Protein AF-A0A518BQN1-F1 (afdb_monomer_lite)

Sequence (202 aa):
MEPSPDSTPGNHVARAAVEAAGAARRMAGPALADGPRAADGALEGGTATYAQGRARELGSLAGILEEVAEEARTLDDRLAIAPDEDRARLLQRVFDLAFEVLEGAAAVVRLGGVAASAAGQATSEVTGGLPSGLVPASLEAQAALELTLSTLRSLAGRMEASDELRLRLRVGESILAEIQQRLSRMRSLDPHRTAANGGSDD

Foldseek 3Di:
DPPDPCDFLLNLLLVLLQLLLVLLQLLLVVLVVCPCVVCPDFDDNPLSVVSNVLSVVSNVLSVVSNVLSVVSVVLRVCCVPDDPVCNLVSLVVSLVSLLSSLVSLLVSLVSLVVSQVSVQVRCVVPPQATPDRSLVSNVSSLVSLVSSLVSLVVSCVVNVHDPVSVVSSVVSVVSSVVSVVVSVVNVVSGPPPPPPPPDDDD

Structure (mmCIF, N/CA/C/O backbone):
data_AF-A0A518BQN1-F1
#
_entry.id   AF-A0A518BQN1-F1
#
loop_
_atom_site.group_PDB
_atom_site.id
_atom_site.type_symbol
_atom_site.label_atom_id
_atom_site.label_alt_id
_atom_site.label_comp_id
_atom_site.label_asym_id
_atom_site.label_entity_id
_atom_site.label_seq_id
_atom_site.pdbx_PDB_ins_code
_atom_site.Cartn_x
_atom_site.Cartn_y
_atom_site.Cartn_z
_atom_site.occupancy
_atom_site.B_iso_or_equiv
_atom_site.auth_seq_id
_atom_site.auth_comp_id
_atom_site.auth_asym_id
_atom_site.auth_atom_id
_atom_site.pdbx_PDB_model_num
ATOM 1 N N . MET A 1 1 ? -14.930 22.170 16.777 1.00 34.94 1 MET A N 1
ATOM 2 C CA . MET A 1 1 ? -14.262 21.823 15.508 1.00 34.94 1 MET A CA 1
ATOM 3 C C . MET A 1 1 ? -14.517 20.350 15.283 1.00 34.94 1 MET A C 1
ATOM 5 O O . MET A 1 1 ? -13.925 19.538 15.981 1.00 34.94 1 MET A O 1
ATOM 9 N N . GLU A 1 2 ? -15.481 20.022 14.426 1.00 29.11 2 GLU A N 1
ATOM 10 C CA . GLU A 1 2 ? -15.688 18.642 13.980 1.00 29.11 2 GLU A CA 1
ATOM 11 C C . GLU A 1 2 ? -14.478 18.206 13.135 1.00 29.11 2 GLU A C 1
ATOM 13 O O . GLU A 1 2 ? -13.958 19.023 12.368 1.00 29.11 2 GLU A O 1
ATOM 18 N N . PRO A 1 3 ? -13.973 16.971 13.297 1.00 38.56 3 PRO A N 1
ATOM 19 C CA . PRO A 1 3 ? -12.920 16.456 12.434 1.00 38.56 3 PRO A CA 1
ATOM 20 C C . PRO A 1 3 ? -13.446 16.351 10.996 1.00 38.56 3 PRO A C 1
ATOM 22 O O . PRO A 1 3 ? -14.531 15.825 10.761 1.00 38.56 3 PRO A O 1
ATOM 25 N N . SER A 1 4 ? -12.675 16.878 10.043 1.00 39.00 4 SER A N 1
ATOM 26 C CA . SER A 1 4 ? -12.999 16.843 8.614 1.00 39.00 4 SER A CA 1
ATOM 27 C C . SER A 1 4 ? -13.245 15.397 8.135 1.00 39.00 4 SER A C 1
ATOM 29 O O . SER A 1 4 ? -12.434 14.523 8.475 1.00 39.00 4 SER A O 1
ATOM 31 N N . PRO A 1 5 ? -14.293 15.139 7.324 1.00 43.59 5 PRO A N 1
ATOM 32 C CA . PRO A 1 5 ? -14.676 13.802 6.845 1.00 43.59 5 PRO A CA 1
ATOM 33 C C . PRO A 1 5 ? -13.631 13.101 5.951 1.00 43.59 5 PRO A C 1
ATOM 35 O O . PRO A 1 5 ? -13.794 11.928 5.643 1.00 43.59 5 PRO A O 1
ATOM 38 N N . ASP A 1 6 ? -12.531 13.774 5.595 1.00 47.28 6 ASP A N 1
ATOM 39 C CA . ASP A 1 6 ? -11.440 13.237 4.761 1.00 47.28 6 ASP A CA 1
ATOM 40 C C . ASP A 1 6 ? -10.321 12.498 5.533 1.00 47.28 6 ASP A C 1
ATOM 42 O O . ASP A 1 6 ? -9.366 12.027 4.920 1.00 47.28 6 ASP A O 1
ATOM 46 N N . SER A 1 7 ? -10.370 12.405 6.869 1.00 57.25 7 SER A N 1
ATOM 47 C CA . SER A 1 7 ? -9.191 12.016 7.681 1.00 57.25 7 SER A CA 1
ATOM 48 C C . SER A 1 7 ? -9.357 10.754 8.531 1.00 57.25 7 SER A C 1
ATOM 50 O O . SER A 1 7 ? -8.893 10.660 9.675 1.00 57.25 7 SER A O 1
ATOM 52 N N . THR A 1 8 ? -10.021 9.752 7.978 1.00 80.94 8 THR A N 1
ATOM 53 C CA . THR A 1 8 ? -10.147 8.440 8.605 1.00 80.94 8 THR A CA 1
ATOM 54 C C . THR A 1 8 ? -8.986 7.523 8.177 1.00 80.94 8 THR A C 1
ATOM 56 O O . THR A 1 8 ? -8.490 7.612 7.048 1.00 80.94 8 THR A O 1
ATOM 59 N N . PRO A 1 9 ? -8.463 6.666 9.078 1.00 84.94 9 PRO A N 1
ATOM 60 C CA . PRO A 1 9 ? -7.283 5.859 8.777 1.00 84.94 9 PRO A CA 1
ATOM 61 C C . PRO A 1 9 ? -7.465 4.921 7.579 1.00 84.94 9 PRO A C 1
ATOM 63 O O . PRO A 1 9 ? -6.504 4.710 6.844 1.00 84.94 9 PRO A O 1
ATOM 66 N N . GLY A 1 10 ? -8.671 4.385 7.354 1.00 88.06 10 GLY A N 1
ATOM 67 C CA . GLY A 1 10 ? -8.948 3.493 6.228 1.00 88.06 10 GLY A CA 1
ATOM 68 C C . GLY A 1 10 ? -8.856 4.218 4.888 1.00 88.06 10 GLY A C 1
ATOM 69 O O . GLY A 1 10 ? -8.237 3.705 3.959 1.00 88.06 10 GLY A O 1
ATOM 70 N N . ASN A 1 11 ? -9.340 5.461 4.805 1.00 89.94 11 ASN A N 1
ATOM 71 C CA . ASN A 1 11 ? -9.210 6.279 3.595 1.00 89.94 11 ASN A CA 1
ATOM 72 C C . ASN A 1 11 ? -7.754 6.610 3.241 1.00 89.94 11 ASN A C 1
ATOM 74 O O . ASN A 1 11 ? -7.380 6.567 2.067 1.00 89.94 11 ASN A O 1
ATOM 78 N N . HIS A 1 12 ? -6.901 6.884 4.233 1.00 91.19 12 HIS A N 1
ATOM 79 C CA . HIS A 1 12 ? -5.470 7.084 3.980 1.00 91.19 12 HIS A CA 1
ATOM 80 C C . HIS A 1 12 ? -4.787 5.809 3.465 1.00 91.19 12 HIS A C 1
ATOM 82 O O . HIS A 1 12 ? -3.996 5.887 2.523 1.00 91.19 12 HIS A O 1
ATOM 88 N N . VAL A 1 13 ? -5.112 4.644 4.040 1.00 92.56 13 VAL A N 1
ATOM 89 C CA . VAL A 1 13 ? -4.599 3.345 3.570 1.00 92.56 13 VAL A CA 1
ATOM 90 C C . VAL A 1 13 ? -5.061 3.072 2.144 1.00 92.56 13 VAL A C 1
ATOM 92 O O . VAL A 1 13 ? -4.238 2.761 1.287 1.00 92.56 13 VAL A O 1
ATOM 95 N N . ALA A 1 14 ? -6.350 3.265 1.856 1.00 93.38 14 ALA A N 1
ATOM 96 C CA . ALA A 1 14 ? -6.905 3.059 0.525 1.00 93.38 14 ALA A CA 1
ATOM 97 C C . ALA A 1 14 ? -6.258 3.971 -0.522 1.00 93.38 14 ALA A C 1
ATOM 99 O O . ALA A 1 14 ? -5.948 3.538 -1.631 1.00 93.38 14 ALA A O 1
ATOM 100 N N . ARG A 1 15 ? -6.018 5.237 -0.170 1.00 93.75 15 ARG A N 1
ATOM 101 C CA . ARG A 1 15 ? -5.322 6.181 -1.043 1.00 93.75 15 ARG A CA 1
ATOM 102 C C . ARG A 1 15 ? -3.889 5.733 -1.328 1.00 93.75 15 ARG A C 1
ATOM 104 O O . ARG A 1 15 ? -3.501 5.685 -2.492 1.00 93.75 15 ARG A O 1
ATOM 111 N N . ALA A 1 16 ? -3.126 5.385 -0.293 1.00 91.06 16 ALA A N 1
ATOM 112 C CA . ALA A 1 16 ? -1.753 4.917 -0.457 1.00 91.06 16 ALA A CA 1
ATOM 113 C C . ALA A 1 16 ? -1.684 3.638 -1.311 1.00 91.06 16 ALA A C 1
ATOM 115 O O . ALA A 1 16 ? -0.817 3.514 -2.176 1.00 91.06 16 ALA A O 1
ATOM 116 N N . ALA A 1 17 ? -2.634 2.721 -1.123 1.00 92.81 17 ALA A N 1
ATOM 117 C CA . ALA A 1 17 ? -2.748 1.497 -1.904 1.00 92.81 17 ALA A CA 1
ATOM 118 C C . ALA A 1 17 ? -2.982 1.783 -3.400 1.00 92.81 17 ALA A C 1
ATOM 120 O O . ALA A 1 17 ? -2.276 1.243 -4.251 1.00 92.81 17 ALA A O 1
ATOM 121 N N . VAL A 1 18 ? -3.896 2.704 -3.730 1.00 94.12 18 VAL A N 1
ATOM 122 C CA . VAL A 1 18 ? -4.154 3.135 -5.118 1.00 94.12 18 VAL A CA 1
ATOM 123 C C . VAL A 1 18 ? -2.934 3.820 -5.739 1.00 94.12 18 VAL A C 1
ATOM 125 O O . VAL A 1 18 ? -2.603 3.561 -6.898 1.00 94.12 18 VAL A O 1
ATOM 128 N N . GLU A 1 19 ? -2.246 4.683 -4.988 1.00 91.56 19 GLU A N 1
ATOM 129 C CA . GLU A 1 19 ? -1.025 5.350 -5.455 1.00 91.56 19 GLU A CA 1
ATOM 130 C C . GLU A 1 19 ? 0.078 4.322 -5.775 1.00 91.56 19 GLU A C 1
ATOM 132 O O . GLU A 1 19 ? 0.679 4.374 -6.855 1.00 91.56 19 GLU A O 1
ATOM 137 N N . ALA A 1 20 ? 0.279 3.330 -4.902 1.00 88.38 20 ALA A N 1
ATOM 138 C CA . ALA A 1 20 ? 1.236 2.244 -5.104 1.00 88.38 20 ALA A CA 1
ATOM 139 C C . ALA A 1 20 ? 0.854 1.318 -6.277 1.00 88.38 20 ALA A C 1
ATOM 141 O O . ALA A 1 20 ? 1.717 0.964 -7.084 1.00 88.38 20 ALA A O 1
ATOM 142 N N . ALA A 1 21 ? -0.429 0.975 -6.430 1.00 88.69 21 ALA A N 1
ATOM 143 C CA . ALA A 1 21 ? -0.925 0.186 -7.559 1.00 88.69 21 ALA A CA 1
ATOM 144 C C . ALA A 1 21 ? -0.720 0.919 -8.895 1.00 88.69 21 ALA A C 1
ATOM 146 O O . ALA A 1 21 ? -0.242 0.343 -9.876 1.00 88.69 21 ALA A O 1
ATOM 147 N N . GLY A 1 22 ? -1.006 2.224 -8.925 1.00 87.19 22 GLY A N 1
ATOM 148 C CA . GLY A 1 22 ? -0.750 3.073 -10.084 1.00 87.19 22 GLY A CA 1
ATOM 149 C C . GLY A 1 22 ? 0.733 3.117 -10.455 1.00 87.19 22 GLY A C 1
ATOM 150 O O . GLY A 1 22 ? 1.075 2.985 -11.634 1.00 87.19 22 GLY A O 1
ATOM 151 N N . ALA A 1 23 ? 1.616 3.248 -9.461 1.00 84.50 23 ALA A N 1
ATOM 152 C CA . ALA A 1 23 ? 3.061 3.205 -9.669 1.00 84.50 23 ALA A CA 1
ATOM 153 C C . ALA A 1 23 ? 3.507 1.851 -10.245 1.00 84.50 23 ALA A C 1
ATOM 155 O O . ALA A 1 23 ? 4.256 1.816 -11.223 1.00 84.50 23 ALA A O 1
ATOM 156 N N . ALA A 1 24 ? 2.986 0.743 -9.712 1.00 85.19 24 ALA A N 1
ATOM 157 C CA . ALA A 1 24 ? 3.274 -0.602 -10.203 1.00 85.19 24 ALA A CA 1
ATOM 158 C C . ALA A 1 24 ? 2.881 -0.774 -11.678 1.00 85.19 24 ALA A C 1
ATOM 160 O O . ALA A 1 24 ? 3.688 -1.228 -12.492 1.00 85.19 24 ALA A O 1
ATOM 161 N N . ARG A 1 25 ? 1.675 -0.328 -12.055 1.00 84.12 25 ARG A N 1
ATOM 162 C CA . ARG A 1 25 ? 1.192 -0.358 -13.447 1.00 84.12 25 ARG A CA 1
ATOM 163 C C . ARG A 1 25 ? 2.057 0.495 -14.372 1.00 84.12 25 ARG A C 1
ATOM 165 O O . ARG A 1 25 ? 2.395 0.050 -15.466 1.00 84.12 25 ARG A O 1
ATOM 172 N N . ARG A 1 26 ? 2.453 1.698 -13.941 1.00 81.75 26 ARG A N 1
ATOM 173 C CA . ARG A 1 26 ? 3.348 2.573 -14.721 1.00 81.75 26 ARG A CA 1
ATOM 174 C C . ARG A 1 26 ? 4.731 1.956 -14.924 1.00 81.75 26 ARG A C 1
ATOM 176 O O . ARG A 1 26 ? 5.296 2.107 -16.001 1.00 81.75 26 ARG A O 1
ATOM 183 N N . MET A 1 27 ? 5.249 1.225 -13.938 1.00 76.62 27 MET A N 1
ATOM 184 C CA . MET A 1 27 ? 6.509 0.485 -14.070 1.00 76.62 27 MET A CA 1
ATOM 185 C C . MET A 1 27 ? 6.381 -0.755 -14.966 1.00 76.62 27 MET A C 1
ATOM 187 O O . MET A 1 27 ? 7.327 -1.093 -15.672 1.00 76.62 27 MET A O 1
ATOM 191 N N . ALA A 1 28 ? 5.222 -1.420 -14.969 1.00 72.62 28 ALA A N 1
ATOM 192 C CA . ALA A 1 28 ? 4.954 -2.572 -15.832 1.00 72.62 28 ALA A CA 1
ATOM 193 C C . ALA A 1 28 ? 4.677 -2.177 -17.296 1.00 72.62 28 ALA A C 1
ATOM 195 O O . ALA A 1 28 ? 5.007 -2.929 -18.213 1.00 72.62 28 ALA A O 1
ATOM 196 N N . GLY A 1 29 ? 4.076 -1.001 -17.511 1.00 63.91 29 GLY A N 1
ATOM 197 C CA . GLY A 1 29 ? 3.580 -0.506 -18.798 1.00 63.91 29 GLY A CA 1
ATOM 198 C C . GLY A 1 29 ? 4.564 -0.619 -19.969 1.00 63.91 29 GLY A C 1
ATOM 199 O O . GLY A 1 29 ? 4.179 -1.203 -20.980 1.00 63.91 29 GLY A O 1
ATOM 200 N N . PRO A 1 30 ? 5.824 -0.152 -19.853 1.00 57.75 30 PRO A N 1
ATOM 201 C CA . PRO A 1 30 ? 6.804 -0.241 -20.939 1.00 57.75 30 PRO A CA 1
ATOM 202 C C . PRO A 1 30 ? 7.075 -1.681 -21.401 1.00 57.75 30 PRO A C 1
ATOM 204 O O . PRO A 1 30 ? 7.132 -1.952 -22.592 1.00 57.75 30 PRO A O 1
ATOM 207 N N . ALA A 1 31 ? 7.155 -2.634 -20.471 1.00 56.62 31 ALA A N 1
ATOM 208 C CA . ALA A 1 31 ? 7.430 -4.038 -20.783 1.00 56.62 31 ALA A CA 1
ATOM 209 C C . ALA A 1 31 ? 6.200 -4.815 -21.302 1.00 56.62 31 ALA A C 1
ATOM 211 O O . ALA A 1 31 ? 6.352 -5.894 -21.876 1.00 56.62 31 ALA A O 1
ATOM 212 N N . LEU A 1 32 ? 4.982 -4.299 -21.088 1.00 51.66 32 LEU A N 1
ATOM 213 C CA . LEU A 1 32 ? 3.729 -4.905 -21.561 1.00 51.66 32 LEU A CA 1
ATOM 214 C C . LEU A 1 32 ? 3.230 -4.292 -22.879 1.00 51.66 32 LEU A C 1
ATOM 216 O O . LEU A 1 32 ? 2.609 -5.002 -23.670 1.00 51.66 32 LEU A O 1
ATOM 220 N N . ALA A 1 33 ? 3.493 -3.003 -23.121 1.00 47.75 33 ALA A N 1
ATOM 221 C CA . ALA A 1 33 ? 3.019 -2.268 -24.296 1.00 47.75 33 ALA A CA 1
ATOM 222 C C . ALA A 1 33 ? 3.748 -2.653 -25.592 1.00 47.75 33 ALA A C 1
ATOM 224 O O . ALA A 1 33 ? 3.121 -2.706 -26.648 1.00 47.75 33 ALA A O 1
ATOM 225 N N . ASP A 1 34 ? 5.037 -2.990 -25.516 1.00 41.50 34 ASP A N 1
ATOM 226 C CA . ASP A 1 34 ? 5.832 -3.330 -26.703 1.00 41.50 34 ASP A CA 1
ATOM 227 C C . ASP A 1 34 ? 5.538 -4.731 -27.272 1.00 41.50 34 ASP A C 1
ATOM 229 O O . ASP A 1 34 ? 5.980 -5.085 -28.374 1.00 41.50 34 ASP A O 1
ATOM 233 N N . GLY A 1 35 ? 4.761 -5.546 -26.549 1.00 42.97 35 GLY A N 1
ATOM 234 C CA . GLY A 1 35 ? 4.499 -6.933 -26.918 1.00 42.97 35 GLY A CA 1
ATOM 235 C C . GLY A 1 35 ? 5.795 -7.714 -27.210 1.00 42.97 35 GLY A C 1
ATOM 236 O O . GLY A 1 35 ? 6.896 -7.282 -26.873 1.00 42.97 35 GLY A O 1
ATOM 237 N N . PRO A 1 36 ? 5.717 -8.872 -27.884 1.00 41.34 36 PRO A N 1
ATOM 238 C CA . PRO A 1 36 ? 6.914 -9.609 -28.287 1.00 41.34 36 PRO A CA 1
ATOM 239 C C . PRO A 1 36 ? 7.788 -8.862 -29.318 1.00 41.34 36 PRO A C 1
ATOM 241 O O . PRO A 1 36 ? 8.846 -9.361 -29.675 1.00 41.34 36 PRO A O 1
ATOM 244 N N . ARG A 1 37 ? 7.392 -7.674 -29.805 1.00 40.25 37 ARG A N 1
ATOM 245 C CA . ARG A 1 37 ? 8.078 -6.978 -30.908 1.00 40.25 37 ARG A CA 1
ATOM 246 C C . ARG A 1 37 ? 9.246 -6.082 -30.488 1.00 40.25 37 ARG A C 1
ATOM 248 O O . ARG A 1 37 ? 10.048 -5.756 -31.355 1.00 40.25 37 ARG A O 1
ATOM 255 N N . ALA A 1 38 ? 9.414 -5.755 -29.203 1.00 37.72 38 ALA A N 1
ATOM 256 C CA . ALA A 1 38 ? 10.685 -5.203 -28.705 1.00 37.72 38 ALA A CA 1
ATOM 257 C C . ALA A 1 38 ? 11.725 -6.288 -28.360 1.00 37.72 38 ALA A C 1
ATOM 259 O O . ALA A 1 38 ? 12.887 -5.965 -28.122 1.00 37.72 38 ALA A O 1
ATOM 260 N N . ALA A 1 39 ? 11.337 -7.571 -28.357 1.00 40.41 39 ALA A N 1
ATOM 261 C CA . ALA A 1 39 ? 12.231 -8.681 -28.021 1.00 40.41 39 ALA A CA 1
ATOM 262 C C . ALA A 1 39 ? 13.132 -9.132 -29.188 1.00 40.41 39 ALA A C 1
ATOM 264 O O . ALA A 1 39 ? 14.133 -9.795 -28.942 1.00 40.41 39 ALA A O 1
ATOM 265 N N . ASP A 1 40 ? 12.826 -8.740 -30.429 1.00 37.06 40 ASP A N 1
ATOM 266 C CA . ASP A 1 40 ? 13.552 -9.210 -31.623 1.00 37.06 40 ASP A CA 1
ATOM 267 C C . ASP A 1 40 ? 14.650 -8.243 -32.113 1.00 37.06 40 ASP A C 1
ATOM 269 O O . ASP A 1 40 ? 15.328 -8.524 -33.099 1.00 37.06 40 ASP A O 1
ATOM 273 N N . GLY A 1 41 ? 14.835 -7.091 -31.456 1.00 40.31 41 GLY A N 1
ATOM 274 C CA . GLY A 1 41 ? 15.687 -6.018 -31.980 1.00 40.31 41 GLY A CA 1
ATOM 275 C C . GLY A 1 41 ? 17.098 -5.901 -31.401 1.00 40.31 41 GLY A C 1
ATOM 276 O O . GLY A 1 41 ? 17.992 -5.47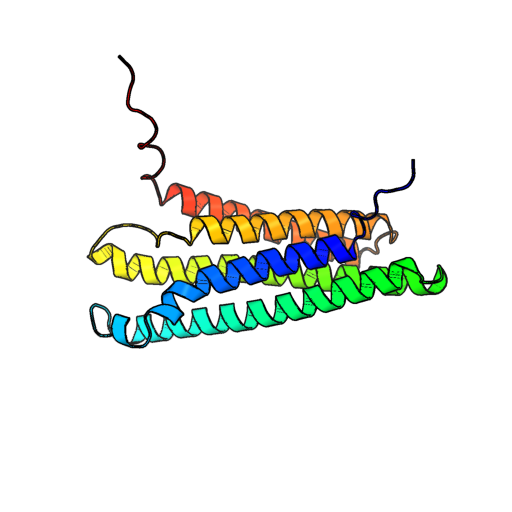3 -32.127 1.00 40.31 41 GLY A O 1
ATOM 277 N N . ALA A 1 42 ? 17.324 -6.213 -30.117 1.00 41.09 42 ALA A N 1
ATOM 278 C CA . ALA A 1 42 ? 18.596 -5.826 -29.484 1.00 41.09 42 ALA A CA 1
ATOM 279 C C . ALA A 1 42 ? 19.064 -6.641 -28.266 1.00 41.09 42 ALA A C 1
ATOM 281 O O . ALA A 1 42 ? 20.089 -6.287 -27.696 1.00 41.09 42 ALA A O 1
ATOM 282 N N . LEU A 1 43 ? 18.386 -7.713 -27.839 1.00 44.78 43 LEU A N 1
ATOM 283 C CA . LEU A 1 43 ? 18.870 -8.503 -26.700 1.00 44.78 43 LEU A CA 1
ATOM 284 C C . LEU A 1 43 ? 18.606 -9.995 -26.877 1.00 44.78 43 LEU A C 1
ATOM 286 O O . LEU A 1 43 ? 17.509 -10.396 -27.256 1.00 44.78 43 LEU A O 1
ATOM 290 N N . GLU A 1 44 ? 19.601 -10.814 -26.531 1.00 47.69 44 GLU A N 1
ATOM 291 C CA . GLU A 1 44 ? 19.429 -12.252 -26.315 1.00 47.69 44 GLU A CA 1
ATOM 292 C C . GLU A 1 44 ? 18.169 -12.506 -25.468 1.00 47.69 44 GLU A C 1
ATOM 294 O O . GLU A 1 44 ? 17.987 -11.893 -24.413 1.00 47.69 44 GLU A O 1
ATOM 299 N N . GLY A 1 45 ? 17.295 -13.418 -25.910 1.00 48.00 45 GLY A N 1
ATOM 300 C CA . GLY A 1 45 ? 15.931 -13.621 -25.388 1.00 48.00 45 GLY A CA 1
ATOM 301 C C . GLY A 1 45 ? 15.768 -13.893 -23.877 1.00 48.00 45 GLY A C 1
ATOM 302 O O . GLY A 1 45 ? 14.640 -14.028 -23.401 1.00 48.00 45 GLY A O 1
ATOM 303 N N . GLY A 1 46 ? 16.852 -13.941 -23.098 1.00 51.56 46 GLY A N 1
ATOM 304 C CA . GLY A 1 46 ? 16.841 -14.029 -21.635 1.00 51.56 46 GLY A CA 1
ATOM 305 C C . GLY A 1 46 ? 16.474 -12.725 -20.908 1.00 51.56 46 GLY A C 1
ATOM 306 O O . GLY A 1 46 ? 15.808 -12.769 -19.877 1.00 51.56 46 GLY A O 1
ATOM 307 N N . THR A 1 47 ? 16.839 -11.547 -21.423 1.00 57.00 47 THR A N 1
ATOM 308 C CA . THR A 1 47 ? 16.539 -10.266 -20.741 1.00 57.00 47 THR A CA 1
ATOM 309 C C . THR A 1 47 ? 15.103 -9.795 -20.992 1.00 57.00 47 THR A C 1
ATOM 311 O O . THR A 1 47 ? 14.453 -9.281 -20.081 1.00 57.00 47 THR A O 1
ATOM 314 N N . ALA A 1 48 ? 14.566 -10.044 -22.190 1.00 55.47 48 ALA A N 1
ATOM 315 C CA . ALA A 1 48 ? 13.178 -9.744 -22.540 1.00 55.47 48 ALA A CA 1
ATOM 316 C C . ALA A 1 48 ? 12.183 -10.603 -21.735 1.00 55.47 48 ALA A C 1
ATOM 318 O O . 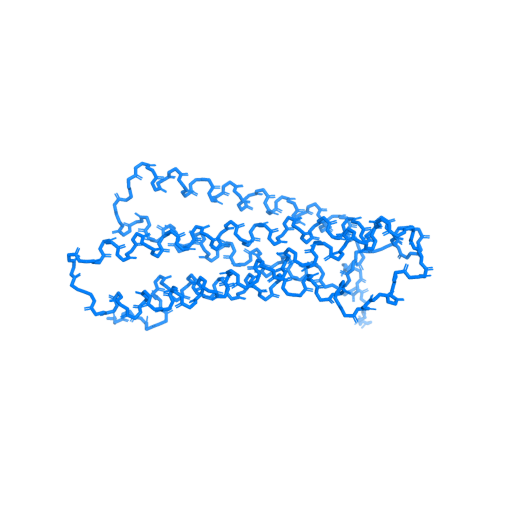ALA A 1 48 ? 11.201 -10.092 -21.194 1.00 55.47 48 ALA A O 1
ATOM 319 N N . THR A 1 49 ? 12.464 -11.902 -21.581 1.00 62.47 49 THR A N 1
ATOM 320 C CA . THR A 1 49 ? 11.662 -12.809 -20.738 1.00 62.47 49 THR A CA 1
ATOM 321 C C . THR A 1 49 ? 11.740 -12.432 -19.259 1.00 62.47 49 THR A C 1
ATOM 323 O O . THR A 1 49 ? 10.718 -12.450 -18.568 1.00 62.47 49 THR A O 1
ATOM 326 N N . TYR A 1 50 ? 12.913 -12.003 -18.784 1.00 64.62 50 TYR A N 1
ATOM 327 C CA . TYR A 1 50 ? 13.096 -11.482 -17.431 1.00 64.62 50 TYR A CA 1
ATOM 328 C C . TYR A 1 50 ? 12.282 -10.201 -17.171 1.00 64.62 50 TYR A C 1
ATOM 330 O O . TYR A 1 50 ? 11.545 -10.129 -16.185 1.00 64.62 50 TYR A O 1
ATOM 338 N N . ALA A 1 51 ? 12.343 -9.213 -18.071 1.00 65.25 51 ALA A N 1
ATOM 339 C CA . ALA A 1 51 ? 11.572 -7.972 -17.959 1.00 65.25 51 ALA A CA 1
ATOM 340 C C . ALA A 1 51 ? 10.056 -8.230 -17.984 1.00 65.25 51 ALA A C 1
ATOM 342 O O . ALA A 1 51 ? 9.313 -7.667 -17.178 1.00 65.25 51 ALA A O 1
ATOM 343 N N . GLN A 1 52 ? 9.596 -9.144 -18.843 1.00 67.81 52 GLN A N 1
ATOM 344 C CA . GLN A 1 52 ? 8.188 -9.529 -18.910 1.00 67.81 52 GLN A CA 1
ATOM 345 C C . GLN A 1 52 ? 7.721 -10.260 -17.639 1.00 67.81 52 GLN A C 1
ATOM 347 O O . GLN A 1 52 ? 6.594 -10.057 -17.190 1.00 67.81 52 GLN A O 1
ATOM 352 N N . GLY A 1 53 ? 8.576 -11.094 -17.034 1.00 71.69 53 GLY A N 1
ATOM 353 C CA . GLY A 1 53 ? 8.321 -11.708 -15.726 1.00 71.69 53 GLY A CA 1
ATOM 354 C C . GLY A 1 53 ? 8.102 -10.657 -14.636 1.00 71.69 53 GLY A C 1
ATOM 355 O O . GLY A 1 53 ? 7.089 -10.691 -13.942 1.00 71.69 53 GLY A O 1
ATOM 356 N N . ARG A 1 54 ? 8.979 -9.648 -14.564 1.00 76.25 54 ARG A N 1
ATOM 357 C CA . ARG A 1 54 ? 8.856 -8.535 -13.604 1.00 76.25 54 ARG A CA 1
ATOM 358 C C . ARG A 1 54 ? 7.634 -7.658 -13.847 1.00 76.25 54 ARG A C 1
ATOM 360 O O . ARG A 1 54 ? 7.000 -7.220 -12.894 1.00 76.25 54 ARG A O 1
ATOM 367 N N . ALA A 1 55 ? 7.265 -7.434 -15.103 1.00 74.25 55 ALA A N 1
ATOM 368 C CA . ALA A 1 55 ? 6.053 -6.695 -15.436 1.00 74.25 55 ALA A CA 1
ATOM 369 C C . ALA A 1 55 ? 4.781 -7.441 -15.000 1.00 74.25 55 ALA A C 1
ATOM 371 O O . ALA A 1 55 ? 3.848 -6.817 -14.500 1.00 74.25 55 ALA A O 1
ATOM 372 N N . ARG A 1 56 ? 4.759 -8.778 -15.125 1.00 79.06 56 ARG A N 1
ATOM 373 C CA . ARG A 1 56 ? 3.671 -9.609 -14.584 1.00 79.06 56 ARG A CA 1
ATOM 374 C C . ARG A 1 56 ? 3.624 -9.552 -13.059 1.00 79.06 56 ARG A C 1
ATOM 376 O O . ARG A 1 56 ? 2.543 -9.385 -12.515 1.00 79.06 56 ARG A O 1
ATOM 383 N N . GLU A 1 57 ? 4.771 -9.629 -12.382 1.00 84.31 57 GLU A N 1
ATOM 384 C CA . GLU A 1 57 ? 4.845 -9.479 -10.920 1.00 84.31 57 GLU A CA 1
ATOM 385 C C . GLU A 1 57 ? 4.309 -8.117 -10.454 1.00 84.31 57 GLU A C 1
ATOM 387 O O . GLU A 1 57 ? 3.508 -8.057 -9.525 1.00 84.31 57 GLU A O 1
ATOM 392 N N . LEU A 1 58 ? 4.692 -7.028 -11.130 1.00 83.75 58 LEU A N 1
ATOM 393 C CA . LEU A 1 58 ? 4.162 -5.686 -10.870 1.00 83.75 58 LEU A CA 1
ATOM 394 C C . LEU A 1 58 ? 2.652 -5.595 -11.139 1.00 83.75 58 LEU A C 1
ATOM 396 O O . LEU A 1 58 ? 1.940 -4.941 -10.382 1.00 83.75 58 LEU A O 1
ATOM 400 N N . GLY A 1 59 ? 2.156 -6.268 -12.181 1.00 84.75 59 GLY A N 1
ATOM 401 C CA . GLY A 1 59 ? 0.725 -6.368 -12.469 1.00 84.75 59 GLY A CA 1
ATOM 402 C C . GLY A 1 59 ? -0.049 -7.097 -11.368 1.00 84.75 59 GLY A C 1
ATOM 403 O O . GLY A 1 59 ? -1.075 -6.597 -10.913 1.00 84.75 59 GLY A O 1
ATOM 404 N N . SER A 1 60 ? 0.467 -8.231 -10.888 1.00 89.62 60 SER A N 1
ATOM 405 C CA . SER A 1 60 ? -0.128 -8.961 -9.762 1.00 89.62 60 SER A CA 1
ATOM 406 C C . SER A 1 60 ? -0.118 -8.131 -8.477 1.00 89.62 60 SER A C 1
ATOM 408 O O . SER A 1 60 ? -1.124 -8.085 -7.776 1.00 89.62 60 SER A O 1
ATOM 410 N N . LEU A 1 61 ? 0.981 -7.425 -8.188 1.00 90.56 61 LEU A N 1
ATOM 411 C CA . LEU A 1 61 ? 1.060 -6.517 -7.039 1.00 90.56 61 LEU A CA 1
ATOM 412 C C . LEU A 1 61 ? 0.055 -5.368 -7.133 1.00 90.56 61 LEU A C 1
ATOM 414 O O . LEU A 1 61 ? -0.542 -5.011 -6.123 1.00 90.56 61 LEU A O 1
ATOM 418 N N . ALA A 1 62 ? -0.151 -4.804 -8.326 1.00 89.62 62 ALA A N 1
ATOM 419 C CA . ALA A 1 62 ? -1.160 -3.770 -8.527 1.00 89.62 62 ALA A CA 1
ATOM 420 C C . ALA A 1 62 ? -2.569 -4.280 -8.195 1.00 89.62 62 ALA A C 1
ATOM 422 O O . ALA A 1 62 ? -3.307 -3.582 -7.510 1.00 89.62 62 ALA A O 1
ATOM 423 N N . GLY A 1 63 ? -2.910 -5.502 -8.622 1.00 90.75 63 GLY A N 1
ATOM 424 C CA . GLY A 1 63 ? -4.196 -6.127 -8.296 1.00 90.75 63 GLY A CA 1
ATOM 425 C C . GLY A 1 63 ? -4.387 -6.333 -6.792 1.00 90.75 63 GLY A C 1
ATOM 426 O O . GLY A 1 63 ? -5.408 -5.932 -6.247 1.00 90.75 63 GLY A O 1
ATOM 427 N N . ILE A 1 64 ? -3.369 -6.855 -6.100 1.00 93.81 64 ILE A N 1
ATOM 428 C CA . ILE A 1 64 ? -3.405 -7.033 -4.636 1.00 93.81 64 ILE A CA 1
ATOM 429 C C . ILE A 1 64 ? -3.606 -5.686 -3.925 1.00 93.81 64 ILE A C 1
ATOM 431 O O . ILE A 1 64 ? -4.424 -5.569 -3.019 1.00 93.81 64 ILE A O 1
ATOM 435 N N . LEU A 1 65 ? -2.880 -4.646 -4.340 1.00 93.81 65 LEU A N 1
ATOM 436 C CA . LEU A 1 65 ? -3.003 -3.313 -3.748 1.00 93.81 65 LEU A CA 1
ATOM 437 C C . LEU A 1 65 ? -4.380 -2.679 -4.013 1.00 93.81 65 LEU A C 1
ATOM 439 O O . LEU A 1 65 ? -4.883 -1.938 -3.173 1.00 93.81 65 LEU A O 1
ATOM 443 N N . GLU A 1 66 ? -5.014 -2.975 -5.146 1.00 95.75 66 GLU A N 1
ATOM 444 C CA . GLU A 1 66 ? -6.386 -2.543 -5.434 1.00 95.75 66 GLU A CA 1
ATOM 445 C C . GLU A 1 66 ? -7.407 -3.235 -4.521 1.00 95.75 66 GLU A C 1
ATOM 447 O O . GLU A 1 66 ? -8.261 -2.553 -3.954 1.00 95.75 66 GLU A O 1
ATOM 452 N N . GLU A 1 67 ? -7.266 -4.543 -4.291 1.00 96.00 67 GLU A N 1
ATOM 453 C CA . GLU A 1 67 ? -8.101 -5.289 -3.337 1.00 96.00 67 GLU A CA 1
ATOM 454 C C . GLU A 1 67 ? -7.952 -4.735 -1.910 1.00 96.00 67 GLU A C 1
ATOM 456 O O . GLU A 1 67 ? -8.946 -4.473 -1.228 1.00 96.00 67 GLU A O 1
ATOM 461 N N . VAL A 1 68 ? -6.716 -4.456 -1.479 1.00 95.44 68 VAL A N 1
ATOM 462 C CA . VAL A 1 68 ? -6.438 -3.816 -0.182 1.00 95.44 68 VAL A CA 1
ATOM 463 C C . VAL A 1 68 ? -7.087 -2.433 -0.091 1.00 95.44 68 VAL A C 1
ATOM 465 O O . VAL A 1 68 ? -7.602 -2.062 0.966 1.00 95.44 68 VAL A O 1
ATOM 468 N N . ALA A 1 69 ? -7.105 -1.664 -1.184 1.00 94.56 69 ALA A N 1
ATOM 469 C CA . ALA A 1 69 ? -7.750 -0.356 -1.207 1.00 94.56 69 ALA A CA 1
ATOM 470 C C . ALA A 1 69 ? -9.268 -0.450 -1.003 1.00 94.56 69 ALA A C 1
ATOM 472 O O . ALA A 1 69 ? -9.846 0.351 -0.265 1.00 94.56 69 ALA A O 1
ATOM 473 N N . GLU A 1 70 ? -9.918 -1.415 -1.652 1.00 95.12 70 GLU A N 1
ATOM 474 C CA . GLU A 1 70 ? -11.353 -1.665 -1.500 1.00 95.12 70 GLU A CA 1
ATOM 475 C C . GLU A 1 70 ? -11.700 -2.152 -0.091 1.00 95.12 70 GLU A C 1
ATOM 477 O O . GLU A 1 70 ? -12.658 -1.662 0.522 1.00 95.12 70 GLU A O 1
ATOM 482 N N . GLU A 1 71 ? -10.891 -3.055 0.468 1.00 96.19 71 GLU A N 1
ATOM 483 C CA . GLU A 1 71 ? -11.084 -3.521 1.838 1.00 96.19 71 GLU A CA 1
ATOM 484 C C . GLU A 1 71 ? -10.898 -2.376 2.843 1.00 96.19 71 GLU A C 1
ATOM 486 O O . GLU A 1 71 ? -11.717 -2.208 3.748 1.00 96.19 71 GLU A O 1
ATOM 491 N N . ALA A 1 72 ? -9.875 -1.537 2.664 1.00 92.81 72 ALA A N 1
ATOM 492 C CA . ALA A 1 72 ? -9.614 -0.402 3.542 1.00 92.81 72 ALA A CA 1
ATOM 493 C C . ALA A 1 72 ? -10.764 0.619 3.541 1.00 92.81 72 ALA A C 1
ATOM 495 O O . ALA A 1 72 ? -11.134 1.093 4.614 1.00 92.81 72 ALA A O 1
ATOM 496 N N . ARG A 1 73 ? -11.382 0.901 2.383 1.00 93.00 73 ARG A N 1
ATOM 497 C CA . ARG A 1 73 ? -12.606 1.730 2.301 1.00 93.00 73 ARG A CA 1
ATOM 498 C C . ARG A 1 73 ? -13.773 1.082 3.036 1.00 93.00 73 ARG A C 1
ATOM 500 O O . ARG A 1 73 ? -14.429 1.728 3.843 1.00 93.00 73 ARG A O 1
ATOM 507 N N . THR A 1 74 ? -13.976 -0.216 2.823 1.00 93.25 74 THR A N 1
ATOM 508 C CA . THR A 1 74 ? -15.044 -0.972 3.494 1.00 93.25 74 THR A CA 1
ATOM 509 C C . THR A 1 74 ? -14.874 -0.955 5.016 1.00 93.25 74 THR A C 1
ATOM 511 O O . THR A 1 74 ? -15.844 -0.847 5.764 1.00 93.25 74 THR A O 1
ATOM 514 N N . LEU A 1 75 ? -13.640 -1.070 5.510 1.00 91.75 75 LEU A N 1
ATOM 515 C CA . LEU A 1 75 ? -13.342 -0.970 6.939 1.00 91.75 75 LEU A CA 1
ATOM 516 C C . LEU A 1 75 ? -13.533 0.443 7.476 1.00 91.75 75 LEU A C 1
ATOM 518 O O . LEU A 1 75 ? -13.916 0.587 8.634 1.00 91.75 75 LEU A O 1
ATOM 522 N N . ASP A 1 76 ? -13.288 1.459 6.657 1.00 88.62 76 ASP A N 1
ATOM 523 C CA . ASP A 1 76 ? -13.525 2.852 7.006 1.00 88.62 76 ASP A CA 1
ATOM 524 C C . ASP A 1 76 ? -15.016 3.135 7.226 1.00 88.62 76 ASP A C 1
ATOM 526 O O . ASP A 1 76 ? -15.407 3.621 8.290 1.00 88.62 76 ASP A O 1
ATOM 530 N N . ASP A 1 77 ? -15.856 2.688 6.288 1.00 88.94 77 ASP A N 1
ATOM 531 C CA . ASP A 1 77 ? -17.316 2.761 6.397 1.00 88.94 77 ASP A CA 1
ATOM 532 C C . ASP A 1 77 ? -17.816 2.027 7.649 1.00 88.94 77 ASP A C 1
ATOM 534 O O . ASP A 1 77 ? -18.690 2.506 8.374 1.00 88.94 77 ASP A O 1
ATOM 538 N N . ARG A 1 78 ? -17.221 0.866 7.956 1.00 89.56 78 ARG A N 1
ATOM 539 C CA . ARG A 1 78 ? -17.539 0.099 9.168 1.00 89.56 78 ARG A CA 1
ATOM 540 C C . ARG A 1 78 ? -17.086 0.813 10.437 1.00 89.56 78 ARG A C 1
ATOM 542 O O . ARG A 1 78 ? -17.824 0.801 11.416 1.00 89.56 78 ARG A O 1
ATOM 549 N N . LEU A 1 79 ? -15.905 1.430 10.441 1.00 86.69 79 LEU A N 1
ATOM 550 C CA . LEU A 1 79 ? -15.385 2.198 11.575 1.00 86.69 79 LEU A CA 1
ATOM 551 C C . LEU A 1 79 ? -16.260 3.410 11.901 1.00 86.69 79 LEU A C 1
ATOM 553 O O . LEU A 1 79 ? -16.359 3.769 13.073 1.00 86.69 79 LEU A O 1
ATOM 557 N N . ALA A 1 80 ? -16.894 4.018 10.896 1.00 86.12 80 ALA A N 1
ATOM 558 C CA . ALA A 1 80 ? -17.775 5.168 11.080 1.00 86.12 80 ALA A CA 1
ATOM 559 C C . ALA A 1 80 ? -19.031 4.846 11.911 1.00 86.12 80 ALA A C 1
ATOM 561 O O . ALA A 1 80 ? -19.569 5.735 12.569 1.00 86.12 80 ALA A O 1
ATOM 562 N N . ILE A 1 81 ? -19.482 3.586 11.902 1.00 87.81 81 ILE A N 1
ATOM 563 C CA . ILE A 1 81 ? -20.713 3.140 12.578 1.00 87.81 81 ILE A CA 1
ATOM 564 C C . ILE A 1 81 ? -20.477 2.086 13.670 1.00 87.81 81 ILE A C 1
ATOM 566 O O . ILE A 1 81 ? -21.436 1.612 14.279 1.00 87.81 81 ILE A O 1
ATOM 570 N N . ALA A 1 82 ? -19.228 1.672 13.895 1.00 85.12 82 ALA A N 1
ATOM 571 C CA . ALA A 1 82 ? -18.912 0.597 14.826 1.00 85.12 82 ALA A CA 1
ATOM 572 C C . ALA A 1 82 ? -19.098 1.029 16.290 1.00 85.12 82 ALA A C 1
ATOM 574 O O . ALA A 1 82 ? -18.669 2.125 16.661 1.00 85.12 82 ALA A O 1
ATOM 575 N N . PRO A 1 83 ? -19.660 0.157 17.148 1.00 85.25 83 PRO A N 1
ATOM 576 C CA . PRO A 1 83 ? -19.609 0.360 18.589 1.00 85.25 83 PRO A CA 1
ATOM 577 C C . PRO A 1 83 ? -18.154 0.304 19.082 1.00 85.25 83 PRO A C 1
ATOM 579 O O . PRO A 1 83 ? -17.301 -0.349 18.471 1.00 85.25 83 PRO A O 1
ATOM 582 N N . ASP A 1 84 ? -17.861 0.963 20.207 1.00 78.50 84 ASP A N 1
ATOM 583 C CA . ASP A 1 84 ? -16.492 1.073 20.742 1.00 78.50 84 ASP A CA 1
ATOM 584 C C . ASP A 1 84 ? -15.824 -0.295 20.983 1.00 78.50 84 ASP A C 1
ATOM 586 O O . ASP A 1 84 ? -14.615 -0.442 20.801 1.00 78.50 84 ASP A O 1
ATOM 590 N N . GLU A 1 85 ? -16.622 -1.310 21.311 1.00 80.62 85 GLU A N 1
ATOM 591 C CA . GLU A 1 85 ? -16.199 -2.692 21.569 1.00 80.62 85 GLU A CA 1
ATOM 592 C C . GLU A 1 85 ? -15.587 -3.368 20.327 1.00 80.62 85 GLU A C 1
ATOM 594 O O . GLU A 1 85 ? -14.595 -4.093 20.422 1.00 80.62 85 GLU A O 1
ATOM 599 N N . ASP A 1 86 ? -16.127 -3.077 19.139 1.00 86.56 86 ASP A N 1
ATOM 600 C CA . ASP A 1 86 ? -15.659 -3.627 17.860 1.00 86.56 86 ASP A CA 1
ATOM 601 C C . ASP A 1 86 ? -14.565 -2.765 17.216 1.00 86.56 86 ASP A C 1
ATOM 603 O O . ASP A 1 86 ? -13.812 -3.215 16.340 1.00 86.56 86 ASP A O 1
ATOM 607 N N . ARG A 1 87 ? -14.448 -1.511 17.660 1.00 86.38 87 ARG A N 1
ATOM 608 C CA . ARG A 1 87 ? -13.561 -0.507 17.074 1.00 86.38 87 ARG A CA 1
ATOM 609 C C . ARG A 1 87 ? -12.092 -0.902 17.169 1.00 86.38 87 ARG A C 1
ATOM 611 O O . ARG A 1 87 ? -11.352 -0.709 16.207 1.00 86.38 87 ARG A O 1
ATOM 618 N N . ALA A 1 88 ? -11.675 -1.514 18.277 1.00 85.06 88 ALA A N 1
ATOM 619 C CA . ALA A 1 88 ? -10.302 -1.988 18.455 1.00 85.06 88 ALA A CA 1
ATOM 620 C C . ALA A 1 88 ? -9.908 -3.040 17.401 1.00 85.06 88 ALA A C 1
ATOM 622 O O . ALA A 1 88 ? -8.834 -2.960 16.804 1.00 85.06 88 ALA A O 1
ATOM 623 N N . ARG A 1 89 ? -10.806 -3.990 17.107 1.00 88.69 89 ARG A N 1
ATOM 624 C CA . ARG A 1 89 ? -10.580 -5.032 16.096 1.00 88.69 89 ARG A CA 1
ATOM 625 C C . ARG A 1 89 ? -10.529 -4.453 14.683 1.00 88.69 89 ARG A C 1
ATOM 627 O O . ARG A 1 89 ? -9.696 -4.870 13.881 1.00 88.69 89 ARG A O 1
ATOM 634 N N . LEU A 1 90 ? -11.406 -3.499 14.373 1.00 90.38 90 LEU A N 1
ATOM 635 C CA . LEU A 1 90 ? -11.406 -2.828 13.073 1.00 90.38 90 LEU A CA 1
ATOM 636 C C . LEU A 1 90 ? -10.135 -1.996 12.867 1.00 90.38 90 LEU A C 1
ATOM 638 O O . LEU A 1 90 ? -9.521 -2.089 11.809 1.00 90.38 90 LEU A O 1
ATOM 642 N N . LEU A 1 91 ? -9.688 -1.255 13.887 1.00 89.44 91 LEU A N 1
ATOM 643 C CA . LEU A 1 91 ? -8.425 -0.513 13.840 1.00 89.44 91 LEU A CA 1
ATOM 644 C C . LEU A 1 91 ? -7.220 -1.441 13.649 1.00 89.44 91 LEU A C 1
ATOM 646 O O . LEU A 1 91 ? -6.334 -1.114 12.864 1.00 89.44 91 LEU A O 1
ATOM 650 N N . GLN A 1 92 ? -7.214 -2.614 14.293 1.00 89.69 92 GLN A N 1
ATOM 651 C CA . GLN A 1 92 ? -6.184 -3.631 14.069 1.00 89.69 92 GLN A CA 1
ATOM 652 C C . GLN A 1 92 ? -6.171 -4.113 12.615 1.00 89.69 92 GLN A C 1
ATOM 654 O O . GLN A 1 92 ? -5.105 -4.174 12.009 1.00 89.69 92 GLN A O 1
ATOM 659 N N . ARG A 1 93 ? -7.338 -4.386 12.016 1.00 93.19 93 ARG A N 1
ATOM 660 C CA . ARG A 1 93 ? -7.395 -4.791 10.605 1.00 93.19 93 ARG A CA 1
ATOM 661 C C . ARG A 1 93 ? -6.913 -3.677 9.672 1.00 93.19 93 ARG A C 1
ATOM 663 O O . ARG A 1 93 ? -6.169 -3.964 8.743 1.00 93.19 93 ARG A O 1
ATOM 670 N N . VAL A 1 94 ? -7.270 -2.417 9.936 1.00 92.19 94 VAL A N 1
ATOM 671 C CA . VAL A 1 94 ? -6.753 -1.274 9.160 1.00 92.19 94 VAL A CA 1
ATOM 672 C C . VAL A 1 94 ? -5.236 -1.133 9.320 1.00 92.19 94 VAL A C 1
ATOM 674 O O . VAL A 1 94 ? -4.552 -0.827 8.348 1.00 92.19 94 VAL A O 1
ATOM 677 N N . PHE A 1 95 ? -4.689 -1.395 10.510 1.00 90.94 95 PHE A N 1
ATOM 678 C CA . PHE A 1 95 ? -3.241 -1.432 10.728 1.00 90.94 95 PHE A CA 1
ATOM 679 C C . PHE A 1 95 ? -2.570 -2.540 9.906 1.00 90.94 95 PHE A C 1
ATOM 681 O O . PHE A 1 95 ? -1.522 -2.307 9.307 1.00 90.94 95 PHE A O 1
ATOM 688 N N . ASP A 1 96 ? -3.173 -3.727 9.849 1.00 92.00 96 ASP A N 1
ATOM 689 C CA . ASP A 1 96 ? -2.648 -4.840 9.056 1.00 92.00 96 ASP A CA 1
ATOM 690 C C . ASP A 1 96 ? -2.645 -4.512 7.560 1.00 92.00 96 ASP A C 1
ATOM 692 O O . ASP A 1 96 ? -1.598 -4.634 6.928 1.00 92.00 96 ASP A O 1
ATOM 696 N N . LEU A 1 97 ? -3.747 -3.968 7.031 1.00 94.19 97 LEU A N 1
ATOM 697 C CA . LEU A 1 97 ? -3.809 -3.505 5.642 1.00 94.19 97 LEU A CA 1
ATOM 698 C C . LEU A 1 97 ? -2.796 -2.393 5.355 1.00 94.19 97 LEU A C 1
ATOM 700 O O . LEU A 1 97 ? -2.139 -2.407 4.320 1.00 94.19 97 LEU A O 1
ATOM 704 N N . ALA A 1 98 ? -2.616 -1.442 6.274 1.00 91.31 98 ALA A N 1
ATOM 705 C CA . ALA A 1 98 ? -1.585 -0.419 6.135 1.00 91.31 98 ALA A CA 1
ATOM 706 C C . ALA A 1 98 ? -0.186 -1.051 6.027 1.00 91.31 98 ALA A C 1
ATOM 708 O O . ALA A 1 98 ? 0.642 -0.607 5.238 1.00 91.31 98 ALA A O 1
ATOM 709 N N . PHE A 1 99 ? 0.088 -2.115 6.779 1.00 90.00 99 PHE A N 1
ATOM 710 C CA . PHE A 1 99 ? 1.359 -2.823 6.674 1.00 90.00 99 PHE A CA 1
ATOM 711 C C . PHE A 1 99 ? 1.513 -3.555 5.332 1.00 90.00 99 PHE A C 1
ATOM 713 O O . PHE A 1 99 ? 2.582 -3.497 4.729 1.00 90.00 99 PHE A O 1
ATOM 720 N N . GLU A 1 100 ? 0.442 -4.164 4.822 1.00 93.25 100 GLU A N 1
ATOM 721 C CA . GLU A 1 100 ? 0.419 -4.782 3.489 1.00 93.25 100 GLU A CA 1
ATOM 722 C C . GLU A 1 100 ? 0.706 -3.750 2.381 1.00 93.25 100 GLU A C 1
ATOM 724 O O . GLU A 1 100 ? 1.538 -3.992 1.503 1.00 93.25 100 GLU A O 1
ATOM 729 N N . VAL A 1 101 ? 0.106 -2.553 2.458 1.00 92.38 101 VAL A N 1
ATOM 730 C CA . VAL A 1 101 ? 0.402 -1.442 1.532 1.00 92.38 101 VAL A CA 1
ATOM 731 C C . VAL A 1 101 ? 1.867 -1.026 1.618 1.00 92.38 101 VAL A C 1
ATOM 733 O O . VAL A 1 101 ? 2.500 -0.791 0.588 1.00 92.38 101 VAL A O 1
ATOM 736 N N . LEU A 1 102 ? 2.426 -0.953 2.828 1.00 90.06 102 LEU A N 1
ATOM 737 C CA . LEU A 1 102 ? 3.826 -0.596 3.034 1.00 90.06 102 LEU A CA 1
ATOM 738 C C . LEU A 1 102 ? 4.768 -1.598 2.357 1.00 90.06 102 LEU A C 1
ATOM 740 O O . LEU A 1 102 ? 5.684 -1.208 1.628 1.00 90.06 102 LEU A O 1
ATOM 744 N N . GLU A 1 103 ? 4.543 -2.893 2.561 1.00 88.12 103 GLU A N 1
ATOM 745 C CA . GLU A 1 103 ? 5.358 -3.938 1.942 1.00 88.12 103 GLU A CA 1
ATOM 746 C C . GLU A 1 103 ? 5.191 -3.969 0.420 1.00 88.12 103 GLU A C 1
ATOM 748 O O . GLU A 1 103 ? 6.188 -4.076 -0.306 1.00 88.12 103 GLU A O 1
ATOM 753 N N . GLY A 1 104 ? 3.958 -3.804 -0.065 1.00 89.75 104 GLY A N 1
ATOM 754 C CA . GLY A 1 104 ? 3.637 -3.736 -1.486 1.00 89.75 104 GLY A CA 1
ATOM 755 C C . GLY A 1 104 ? 4.306 -2.549 -2.176 1.00 89.75 104 GLY A C 1
ATOM 756 O O . GLY A 1 104 ? 5.013 -2.732 -3.166 1.00 89.75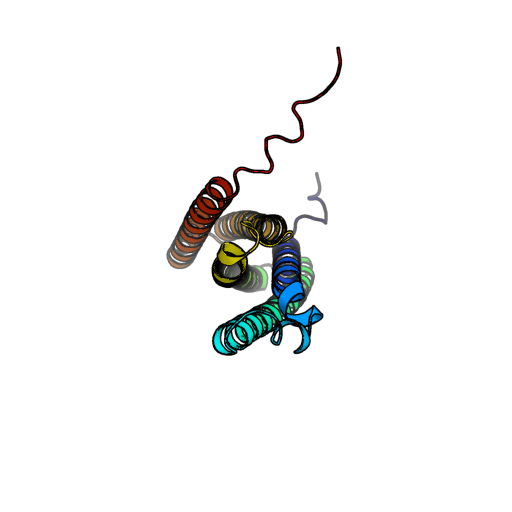 104 GLY A O 1
ATOM 757 N N . ALA A 1 105 ? 4.185 -1.339 -1.627 1.00 86.81 105 ALA A N 1
ATOM 758 C CA . ALA A 1 105 ? 4.826 -0.143 -2.174 1.00 86.81 105 ALA A CA 1
ATOM 759 C C . ALA A 1 105 ? 6.363 -0.262 -2.179 1.00 86.81 105 ALA A C 1
ATOM 761 O O . ALA A 1 105 ? 7.021 0.102 -3.158 1.00 86.81 105 ALA A O 1
ATOM 762 N N . ALA A 1 106 ? 6.954 -0.852 -1.135 1.00 86.38 106 ALA A N 1
ATOM 763 C CA . ALA A 1 106 ? 8.386 -1.141 -1.112 1.00 86.38 106 ALA A CA 1
ATOM 764 C C . ALA A 1 106 ? 8.783 -2.175 -2.180 1.00 86.38 106 ALA A C 1
ATOM 766 O O . ALA A 1 106 ? 9.817 -2.024 -2.838 1.00 86.38 106 ALA A O 1
ATOM 767 N N . ALA A 1 107 ? 7.968 -3.213 -2.390 1.00 86.94 107 ALA A N 1
ATOM 768 C CA . ALA A 1 107 ? 8.180 -4.195 -3.449 1.00 86.94 107 ALA A CA 1
ATOM 769 C C . ALA A 1 107 ? 8.122 -3.549 -4.839 1.00 86.94 107 ALA A C 1
ATOM 771 O O . ALA A 1 107 ? 8.996 -3.829 -5.657 1.00 86.94 107 ALA A O 1
ATOM 772 N N . VAL A 1 108 ? 7.186 -2.627 -5.077 1.00 84.94 108 VAL A N 1
ATOM 773 C CA . VAL A 1 108 ? 7.093 -1.856 -6.326 1.00 84.94 108 VAL A CA 1
ATOM 774 C C . VAL A 1 108 ? 8.392 -1.102 -6.602 1.00 84.94 108 VAL A C 1
ATOM 776 O O . VAL A 1 108 ? 8.957 -1.251 -7.682 1.00 84.94 108 VAL A O 1
ATOM 779 N N . VAL A 1 109 ? 8.944 -0.377 -5.623 1.00 81.50 109 VAL A N 1
ATOM 780 C CA . VAL A 1 109 ? 10.225 0.330 -5.814 1.00 81.50 109 VAL A CA 1
ATOM 781 C C . VAL A 1 109 ? 11.385 -0.641 -6.054 1.00 81.50 109 VAL A C 1
ATOM 783 O O . VAL A 1 109 ? 12.240 -0.393 -6.909 1.00 81.50 109 VAL A O 1
ATOM 786 N N . ARG A 1 110 ? 11.437 -1.766 -5.327 1.00 81.31 110 ARG A N 1
ATOM 787 C CA . ARG A 1 110 ? 12.492 -2.780 -5.507 1.00 81.31 110 ARG A CA 1
ATOM 788 C C . ARG A 1 110 ? 12.442 -3.409 -6.899 1.00 81.31 110 ARG A C 1
ATOM 790 O O . ARG A 1 110 ? 13.483 -3.503 -7.548 1.00 81.31 110 ARG A O 1
ATOM 797 N N . LEU A 1 111 ? 11.257 -3.807 -7.357 1.00 74.88 111 LEU A N 1
ATOM 798 C CA . LEU A 1 111 ? 11.036 -4.418 -8.668 1.00 74.88 111 LEU A CA 1
ATOM 799 C C . LEU A 1 111 ? 11.251 -3.411 -9.798 1.00 74.88 111 LEU A C 1
ATOM 801 O O . LEU A 1 111 ? 11.933 -3.733 -10.771 1.00 74.88 111 LEU A O 1
ATOM 805 N N . GLY A 1 112 ? 10.771 -2.178 -9.627 1.00 67.25 112 GLY A N 1
ATOM 806 C CA . GLY A 1 112 ? 11.038 -1.061 -10.526 1.00 67.25 112 GLY A CA 1
ATOM 807 C C . GLY A 1 112 ? 12.532 -0.824 -10.701 1.00 67.25 112 GLY A C 1
ATOM 808 O O . GLY A 1 112 ? 13.027 -0.820 -11.821 1.00 67.25 112 GLY A O 1
ATOM 809 N N . GLY A 1 113 ? 13.290 -0.739 -9.604 1.00 60.53 113 GLY A N 1
ATOM 810 C CA . GLY A 1 113 ? 14.744 -0.578 -9.662 1.00 60.53 113 GLY A CA 1
ATOM 811 C C . GLY A 1 113 ? 15.464 -1.723 -10.386 1.00 60.53 113 GLY A C 1
ATOM 812 O O . GLY A 1 113 ? 16.446 -1.481 -11.078 1.00 60.53 113 GLY A O 1
ATOM 813 N N . VAL A 1 114 ? 14.979 -2.963 -10.268 1.00 60.50 114 VAL A N 1
ATOM 814 C CA . VAL A 1 114 ? 15.560 -4.133 -10.951 1.00 60.50 114 VAL A CA 1
ATOM 815 C C . VAL A 1 114 ? 15.228 -4.145 -12.446 1.00 60.50 114 VAL A C 1
ATOM 817 O O . VAL A 1 114 ? 16.110 -4.424 -13.257 1.00 60.50 114 VAL A O 1
ATOM 820 N N . ALA A 1 115 ? 13.994 -3.799 -12.824 1.00 56.53 115 ALA A N 1
ATOM 821 C CA . ALA A 1 115 ? 13.609 -3.625 -14.224 1.00 56.53 115 ALA A CA 1
ATOM 822 C C . ALA A 1 115 ? 14.394 -2.475 -14.882 1.00 56.53 115 ALA A C 1
ATOM 824 O O . ALA A 1 115 ? 14.857 -2.616 -16.011 1.00 56.53 115 ALA A O 1
ATOM 825 N N . ALA A 1 116 ? 14.636 -1.384 -14.143 1.00 53.12 116 ALA A N 1
ATOM 826 C CA . ALA A 1 116 ? 15.481 -0.269 -14.571 1.00 53.12 116 ALA A CA 1
ATOM 827 C C . ALA A 1 116 ? 16.929 -0.688 -14.811 1.00 53.12 116 ALA A C 1
ATOM 829 O O . ALA A 1 116 ? 17.521 -0.277 -15.799 1.00 53.12 116 ALA A O 1
ATOM 830 N N . SER A 1 117 ? 17.509 -1.484 -13.906 1.00 51.34 117 SER A N 1
ATOM 831 C CA . SER A 1 117 ? 18.885 -1.963 -14.048 1.00 51.34 117 SER A CA 1
ATOM 832 C C . SER A 1 117 ? 19.032 -2.933 -15.218 1.00 51.34 117 SER A C 1
ATOM 834 O O . SER A 1 117 ? 20.020 -2.842 -15.933 1.00 51.34 117 SER A O 1
ATOM 836 N N . ALA A 1 118 ? 18.052 -3.810 -15.458 1.00 53.97 118 ALA A N 1
ATOM 837 C CA . ALA A 1 118 ? 18.066 -4.713 -16.610 1.00 53.97 118 ALA A CA 1
ATOM 838 C C . ALA A 1 118 ? 17.900 -3.953 -17.940 1.00 53.97 118 ALA A C 1
ATOM 840 O O . ALA A 1 118 ? 18.653 -4.190 -18.881 1.00 53.97 118 ALA A O 1
ATOM 841 N N . ALA A 1 119 ? 16.970 -2.992 -18.000 1.00 49.19 119 ALA A N 1
ATOM 842 C CA . ALA A 1 119 ? 16.796 -2.122 -19.163 1.00 49.19 119 ALA A CA 1
ATOM 843 C C . ALA A 1 119 ? 18.006 -1.197 -19.372 1.00 49.19 119 ALA A C 1
ATOM 845 O O . ALA A 1 119 ? 18.436 -1.008 -20.498 1.00 49.19 119 ALA A O 1
ATOM 846 N N . GLY A 1 120 ? 18.590 -0.672 -18.293 1.00 47.84 120 GLY A N 1
ATOM 847 C CA . GLY A 1 120 ? 19.779 0.177 -18.305 1.00 47.84 120 GLY A CA 1
ATOM 848 C C . GLY A 1 120 ? 21.050 -0.565 -18.712 1.00 47.84 120 GLY A C 1
ATOM 849 O O . GLY A 1 120 ? 21.878 0.004 -19.409 1.00 47.84 120 GLY A O 1
ATOM 850 N N . GLN A 1 121 ? 21.208 -1.839 -18.337 1.00 45.72 121 GLN A N 1
ATOM 851 C CA . GLN A 1 121 ? 22.295 -2.682 -18.852 1.00 45.72 121 GLN A CA 1
ATOM 852 C C . GLN A 1 121 ? 22.132 -2.956 -20.348 1.00 45.72 121 GLN A C 1
ATOM 854 O O . GLN A 1 121 ? 23.121 -2.948 -21.070 1.00 45.72 121 GLN A O 1
ATOM 859 N N . ALA A 1 122 ? 20.895 -3.107 -20.821 1.00 46.81 122 ALA A N 1
ATOM 860 C CA . ALA A 1 122 ? 20.600 -3.245 -22.240 1.00 46.81 122 ALA A CA 1
ATOM 861 C C . ALA A 1 122 ? 20.786 -1.945 -23.046 1.00 46.81 122 ALA A C 1
ATOM 863 O O . ALA A 1 122 ? 21.257 -1.977 -24.177 1.00 46.81 122 ALA A O 1
ATOM 864 N N . THR A 1 123 ? 20.426 -0.785 -22.486 1.00 40.84 123 THR A N 1
ATOM 865 C CA . THR A 1 123 ? 20.548 0.520 -23.162 1.00 40.84 123 THR A CA 1
ATOM 866 C C . THR A 1 123 ? 21.904 1.188 -22.948 1.00 40.84 123 THR A C 1
ATOM 868 O O . THR A 1 123 ? 22.263 2.078 -23.715 1.00 40.84 123 THR A O 1
ATOM 871 N N . SER A 1 124 ? 22.700 0.760 -21.964 1.00 42.41 124 SER A N 1
ATOM 872 C CA . SER A 1 124 ? 24.102 1.167 -21.784 1.00 42.41 124 SER A CA 1
ATOM 873 C C . SER A 1 124 ? 24.957 0.857 -23.013 1.00 42.41 124 SER A C 1
ATOM 875 O O . SER A 1 124 ? 25.969 1.522 -23.218 1.00 42.41 124 SER A O 1
ATOM 877 N N . GLU A 1 125 ? 24.570 -0.123 -23.830 1.00 41.78 125 GLU A N 1
ATOM 878 C CA . GLU A 1 125 ? 25.260 -0.425 -25.084 1.00 41.78 125 GLU A CA 1
ATOM 879 C C . GLU A 1 125 ? 24.856 0.515 -26.239 1.00 41.78 125 GLU A C 1
ATOM 881 O O . GLU A 1 125 ? 25.539 0.526 -27.260 1.00 41.78 125 GLU A O 1
ATOM 886 N N . VAL A 1 126 ? 23.799 1.341 -26.100 1.00 43.91 126 VAL A N 1
ATOM 887 C CA . VAL A 1 126 ? 23.241 2.121 -27.231 1.00 43.91 126 VAL A CA 1
ATOM 888 C C . VAL A 1 126 ? 22.897 3.598 -26.928 1.00 43.91 126 VAL A C 1
ATOM 890 O O . VAL A 1 126 ? 23.098 4.432 -27.808 1.00 43.91 126 VAL A O 1
ATOM 893 N N . THR A 1 127 ? 22.405 3.989 -25.739 1.00 45.09 127 THR A N 1
ATOM 894 C CA . THR A 1 127 ? 21.892 5.369 -25.489 1.00 45.09 127 THR A CA 1
ATOM 895 C C . THR A 1 127 ? 22.080 5.970 -24.082 1.00 45.09 127 THR A C 1
ATOM 897 O O . THR A 1 127 ? 21.774 7.146 -23.904 1.00 45.09 127 THR A O 1
ATOM 900 N N . GLY A 1 128 ? 22.618 5.248 -23.090 1.00 39.47 128 GLY A N 1
ATOM 901 C CA . GLY A 1 128 ? 23.140 5.864 -21.852 1.00 39.47 128 GLY A CA 1
ATOM 902 C C . GLY A 1 128 ? 22.129 6.598 -20.949 1.00 39.47 128 GLY A C 1
ATOM 903 O O . GLY A 1 128 ? 22.412 7.704 -20.493 1.00 39.47 128 GLY A O 1
ATOM 904 N N . GLY A 1 129 ? 20.967 6.003 -20.651 1.00 48.66 129 GLY A N 1
ATOM 905 C CA . GLY A 1 129 ? 20.008 6.591 -19.704 1.00 48.66 129 GLY A CA 1
ATOM 906 C C . GLY A 1 129 ? 18.971 5.609 -19.149 1.00 48.66 129 GLY A C 1
ATOM 907 O O . GLY A 1 129 ? 18.674 4.583 -19.766 1.00 48.66 129 GLY A O 1
ATOM 908 N N . LEU A 1 130 ? 18.421 5.927 -17.969 1.00 54.78 130 LEU A N 1
ATOM 909 C CA . LEU A 1 130 ? 17.293 5.207 -17.362 1.00 54.78 130 LEU A CA 1
ATOM 910 C C . LEU A 1 130 ? 16.005 5.421 -18.185 1.00 54.78 130 LEU A C 1
ATOM 912 O O . LEU A 1 130 ? 15.806 6.511 -18.726 1.00 54.78 130 LEU A O 1
ATOM 916 N N . PRO A 1 131 ? 15.086 4.437 -18.245 1.00 58.22 131 PRO A N 1
ATOM 917 C CA . PRO A 1 131 ? 13.821 4.600 -18.957 1.00 58.22 131 PRO A CA 1
ATOM 918 C C . PRO A 1 131 ? 12.986 5.759 -18.380 1.00 58.22 131 PRO A C 1
ATOM 920 O O . PRO A 1 131 ? 12.724 5.844 -17.172 1.00 58.22 131 PRO A O 1
ATOM 923 N N . SER A 1 132 ? 12.551 6.656 -19.267 1.00 52.91 132 SER A N 1
ATOM 924 C CA . SER A 1 132 ? 11.767 7.862 -18.991 1.00 52.91 132 SER A CA 1
ATOM 925 C C . SER A 1 132 ? 10.385 7.507 -18.426 1.00 52.91 132 SER A C 1
ATOM 927 O O . SER A 1 132 ? 9.427 7.271 -19.148 1.00 52.91 132 SER A O 1
ATOM 929 N N . GLY A 1 133 ? 10.283 7.453 -17.098 1.00 59.97 133 GLY A N 1
ATOM 930 C CA . GLY A 1 133 ? 9.046 7.112 -16.379 1.00 59.97 133 GLY A CA 1
ATOM 931 C C . GLY A 1 133 ? 9.291 6.384 -15.059 1.00 59.97 133 GLY A C 1
ATOM 932 O O . GLY A 1 133 ? 8.458 6.425 -14.156 1.00 59.97 133 GLY A O 1
ATOM 933 N N . LEU A 1 134 ? 10.483 5.806 -14.898 1.00 66.56 134 LEU A N 1
ATOM 934 C CA . LEU A 1 134 ? 10.821 5.003 -13.730 1.00 66.56 134 LEU A CA 1
ATOM 935 C C . LEU A 1 134 ? 11.046 5.826 -12.459 1.00 66.56 134 LEU A C 1
ATOM 937 O O . LEU A 1 134 ? 10.575 5.457 -11.382 1.00 66.56 134 LEU A O 1
ATOM 941 N N . VAL A 1 135 ? 11.748 6.956 -12.584 1.00 66.69 135 VAL A N 1
ATOM 942 C CA . VAL A 1 135 ? 11.991 7.866 -11.456 1.00 66.69 135 VAL A CA 1
ATOM 943 C C . VAL A 1 135 ? 10.669 8.456 -10.942 1.00 66.69 135 VAL A C 1
ATOM 945 O O . VAL A 1 135 ? 10.424 8.314 -9.748 1.00 66.69 135 VAL A O 1
ATOM 948 N N . PRO A 1 136 ? 9.770 9.017 -11.781 1.00 72.06 136 PRO A N 1
ATOM 949 C CA . PRO A 1 136 ? 8.447 9.463 -11.334 1.00 72.06 136 PRO A CA 1
ATOM 950 C C . PRO A 1 136 ? 7.631 8.377 -10.618 1.00 72.06 136 PRO A C 1
ATOM 952 O O . PRO A 1 136 ? 7.185 8.609 -9.498 1.00 72.06 136 PRO A O 1
ATOM 955 N N . ALA A 1 137 ? 7.516 7.174 -11.196 1.00 71.75 137 ALA A N 1
ATOM 956 C CA . ALA A 1 137 ? 6.754 6.082 -10.582 1.00 71.75 137 ALA A CA 1
ATOM 957 C C . ALA A 1 137 ? 7.341 5.636 -9.233 1.00 71.75 137 ALA A C 1
ATOM 959 O O . ALA A 1 137 ? 6.615 5.298 -8.300 1.00 71.75 137 ALA A O 1
ATOM 960 N N . SER A 1 138 ? 8.668 5.678 -9.096 1.00 75.12 138 SER A N 1
ATOM 961 C CA . SER A 1 138 ? 9.327 5.353 -7.828 1.00 75.12 138 SER A CA 1
ATOM 962 C C . SER A 1 138 ? 9.082 6.413 -6.750 1.00 75.12 138 SER A C 1
ATOM 964 O O . SER A 1 138 ? 9.047 6.079 -5.569 1.00 75.12 138 SER A O 1
ATOM 966 N N . LEU A 1 139 ? 8.896 7.680 -7.137 1.00 79.06 139 LEU A N 1
ATOM 967 C CA . LEU A 1 139 ? 8.555 8.759 -6.205 1.00 79.06 139 LEU A CA 1
ATOM 968 C C . LEU A 1 139 ? 7.099 8.703 -5.757 1.00 79.06 139 LEU A C 1
ATOM 970 O O . LEU A 1 139 ? 6.816 8.982 -4.598 1.00 79.06 139 LEU A O 1
ATOM 974 N N . GLU A 1 140 ? 6.192 8.285 -6.632 1.00 82.19 140 GLU A N 1
ATOM 975 C CA . GLU A 1 140 ? 4.799 8.027 -6.256 1.00 82.19 140 GLU A CA 1
ATOM 976 C C . GLU A 1 140 ? 4.705 6.864 -5.258 1.00 82.19 140 GLU A C 1
ATOM 978 O O . GLU A 1 140 ? 4.040 6.982 -4.233 1.00 82.19 140 GLU A O 1
ATOM 983 N N . ALA A 1 141 ? 5.448 5.775 -5.487 1.00 78.62 141 ALA A N 1
ATOM 984 C CA . ALA A 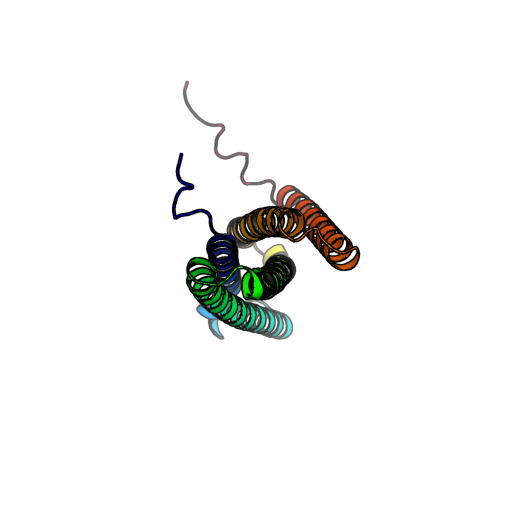1 141 ? 5.532 4.679 -4.524 1.00 78.62 141 ALA A CA 1
ATOM 985 C C . ALA A 1 141 ? 6.191 5.108 -3.194 1.00 78.62 141 ALA A C 1
ATOM 987 O O . ALA A 1 141 ? 5.789 4.638 -2.130 1.00 78.62 141 ALA A O 1
ATOM 988 N N . GLN A 1 142 ? 7.159 6.035 -3.218 1.00 84.25 142 GLN A N 1
ATOM 989 C CA . GLN A 1 142 ? 7.712 6.637 -1.997 1.00 84.25 142 GLN A CA 1
ATOM 990 C C . GLN A 1 142 ? 6.661 7.466 -1.242 1.00 84.25 142 GLN A C 1
ATOM 992 O O . GLN A 1 142 ? 6.552 7.337 -0.024 1.00 84.25 142 GLN A O 1
ATOM 997 N N . ALA A 1 143 ? 5.875 8.287 -1.941 1.00 84.88 143 ALA A N 1
ATOM 998 C CA . ALA A 1 143 ? 4.810 9.072 -1.321 1.00 84.88 143 ALA A CA 1
ATOM 999 C C . ALA A 1 143 ? 3.769 8.165 -0.638 1.00 84.88 143 ALA A C 1
ATOM 1001 O O . ALA A 1 143 ? 3.379 8.422 0.503 1.00 84.88 143 ALA A O 1
ATOM 1002 N N . ALA A 1 144 ? 3.413 7.045 -1.280 1.00 84.94 144 ALA A N 1
ATOM 1003 C CA . ALA A 1 144 ? 2.547 6.028 -0.691 1.00 84.94 144 ALA A CA 1
ATOM 1004 C C . ALA A 1 144 ? 3.145 5.425 0.598 1.00 84.94 144 ALA A C 1
ATOM 1006 O O . ALA A 1 144 ? 2.430 5.268 1.590 1.00 84.94 144 ALA A O 1
ATOM 1007 N N . LEU A 1 145 ? 4.455 5.139 0.632 1.00 86.44 145 LEU A N 1
ATOM 1008 C CA . LEU A 1 145 ? 5.147 4.656 1.839 1.00 86.44 145 LEU A CA 1
ATOM 1009 C C . LEU A 1 145 ? 5.096 5.675 2.986 1.00 86.44 145 LEU A C 1
ATOM 1011 O O . LEU A 1 145 ? 4.825 5.309 4.131 1.00 86.44 145 LEU A O 1
ATOM 1015 N N . GLU A 1 146 ? 5.343 6.951 2.692 1.00 89.19 146 GLU A N 1
ATOM 1016 C CA . GLU A 1 146 ? 5.339 8.029 3.687 1.00 89.19 146 GLU A CA 1
ATOM 1017 C C . GLU A 1 146 ? 3.940 8.247 4.282 1.00 89.19 146 GLU A C 1
ATOM 1019 O O . GLU A 1 146 ? 3.789 8.323 5.508 1.00 89.19 146 GLU A O 1
ATOM 1024 N N . LEU A 1 147 ? 2.905 8.263 3.434 1.00 89.25 147 LEU A N 1
ATOM 1025 C CA . LEU A 1 147 ? 1.507 8.346 3.863 1.00 89.25 147 LEU A CA 1
ATOM 1026 C C . LEU A 1 147 ? 1.108 7.140 4.729 1.00 89.25 147 LEU A C 1
ATOM 1028 O O . LEU A 1 147 ? 0.480 7.295 5.782 1.00 89.25 147 LEU A O 1
ATOM 1032 N N . THR A 1 148 ? 1.515 5.940 4.319 1.00 87.56 148 THR A N 1
ATOM 1033 C CA . THR A 1 148 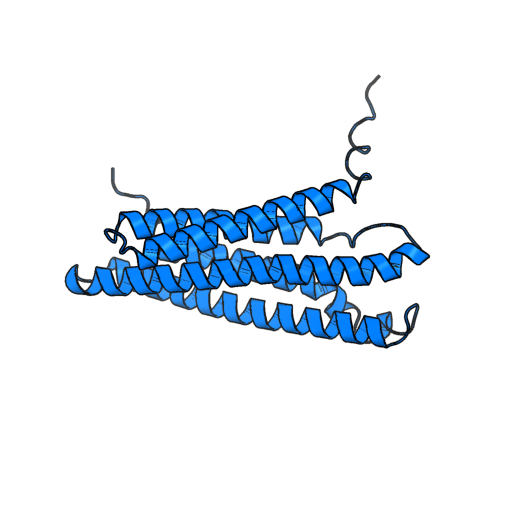? 1.225 4.695 5.039 1.00 87.56 148 THR A CA 1
ATOM 1034 C C . THR A 1 148 ? 1.879 4.681 6.419 1.00 87.56 148 THR A C 1
ATOM 1036 O O . THR A 1 148 ? 1.214 4.385 7.411 1.00 87.56 148 THR A O 1
ATOM 1039 N N . LEU A 1 149 ? 3.148 5.088 6.530 1.00 89.00 149 LEU A N 1
ATOM 1040 C CA . LEU A 1 149 ? 3.840 5.180 7.821 1.00 89.00 149 LEU A CA 1
ATOM 1041 C C . LEU A 1 149 ? 3.236 6.227 8.748 1.00 89.00 149 LEU A C 1
ATOM 1043 O O . LEU A 1 149 ? 3.099 5.979 9.945 1.00 89.00 149 LEU A O 1
ATOM 1047 N N . SER A 1 150 ? 2.845 7.383 8.211 1.00 89.31 150 SER A N 1
ATOM 1048 C CA . SER A 1 150 ? 2.107 8.389 8.981 1.00 89.31 150 SER A CA 1
ATOM 1049 C C . SER A 1 150 ? 0.816 7.800 9.568 1.00 89.31 150 SER A C 1
ATOM 1051 O O . SER A 1 150 ? 0.516 7.970 10.754 1.00 89.31 150 SER A O 1
ATOM 1053 N N . THR A 1 151 ? 0.099 7.011 8.766 1.00 89.31 151 THR A N 1
ATOM 1054 C CA . THR A 1 151 ? -1.138 6.338 9.180 1.00 89.31 151 THR A CA 1
ATOM 1055 C C . THR A 1 151 ? -0.881 5.259 10.234 1.00 89.31 151 THR A C 1
ATOM 1057 O O . THR A 1 151 ? -1.558 5.249 11.262 1.00 89.31 151 THR A O 1
ATOM 1060 N N . LEU A 1 152 ? 0.145 4.420 10.056 1.00 87.94 152 LEU A N 1
ATOM 1061 C CA . LEU A 1 152 ? 0.569 3.412 11.036 1.00 87.94 152 LEU A CA 1
ATOM 1062 C C . LEU A 1 152 ? 0.951 4.041 12.385 1.00 87.94 152 LEU A C 1
ATOM 1064 O O . LEU A 1 152 ? 0.551 3.530 13.430 1.00 87.94 152 LEU A O 1
ATOM 1068 N N . ARG A 1 153 ? 1.664 5.178 12.386 1.00 88.75 153 ARG A N 1
ATOM 1069 C CA . ARG A 1 153 ? 1.985 5.933 13.614 1.00 88.75 153 ARG A CA 1
ATOM 1070 C C . ARG A 1 153 ? 0.725 6.440 14.311 1.00 88.75 153 ARG A C 1
ATOM 1072 O O . ARG A 1 153 ? 0.605 6.313 15.528 1.00 88.75 153 ARG A O 1
ATOM 1079 N N . SER A 1 154 ? -0.221 6.991 13.546 1.00 88.00 154 SER A N 1
ATOM 1080 C CA . SER A 1 154 ? -1.496 7.466 14.094 1.00 88.00 154 SER A CA 1
ATOM 1081 C C . SER A 1 154 ? -2.304 6.322 14.710 1.00 88.00 154 SER A C 1
ATOM 1083 O O . SER A 1 154 ? -2.798 6.455 15.828 1.00 88.00 154 SER A O 1
ATOM 1085 N N . LEU A 1 155 ? -2.395 5.183 14.019 1.00 86.00 155 LEU A N 1
ATOM 1086 C CA . LEU A 1 155 ? -3.085 3.986 14.501 1.00 86.00 155 LEU A CA 1
ATOM 1087 C C . LEU A 1 155 ? -2.431 3.423 15.765 1.00 86.00 155 LEU A C 1
ATOM 1089 O O . LEU A 1 155 ? -3.126 3.192 16.750 1.00 86.00 155 LEU A O 1
ATOM 1093 N N . ALA A 1 156 ? -1.103 3.298 15.783 1.00 85.38 156 ALA A N 1
ATOM 1094 C CA . ALA A 1 156 ? -0.360 2.841 16.955 1.00 85.38 156 ALA A CA 1
ATOM 1095 C C . ALA A 1 156 ? -0.626 3.718 18.194 1.00 85.38 156 ALA A C 1
ATOM 1097 O O . ALA A 1 156 ? -0.795 3.195 19.296 1.00 85.38 156 ALA A O 1
ATOM 1098 N N . GLY A 1 157 ? -0.724 5.041 18.014 1.00 82.75 157 GLY A N 1
ATOM 1099 C CA . GLY A 1 157 ? -1.085 5.968 19.090 1.00 82.75 157 GLY A CA 1
ATOM 1100 C C . GLY A 1 157 ? -2.520 5.794 19.600 1.00 82.75 157 GLY A C 1
ATOM 1101 O O . GLY A 1 157 ? -2.761 5.941 20.793 1.00 82.75 157 GLY A O 1
ATOM 1102 N N . ARG A 1 158 ? -3.468 5.445 18.720 1.00 82.88 158 ARG A N 1
ATOM 1103 C CA . ARG A 1 158 ? -4.884 5.215 19.074 1.00 82.88 158 ARG A CA 1
ATOM 1104 C C . ARG A 1 158 ? -5.133 3.863 19.743 1.00 82.88 158 ARG A C 1
ATOM 1106 O O . ARG A 1 158 ? -6.123 3.718 20.446 1.00 82.88 158 ARG A O 1
ATOM 1113 N N . MET A 1 159 ? -4.271 2.881 19.493 1.00 81.06 159 MET A N 1
ATOM 1114 C CA . MET A 1 159 ? -4.441 1.494 19.939 1.00 81.06 159 MET A CA 1
ATOM 1115 C C . MET A 1 159 ? -3.668 1.161 21.225 1.00 81.06 159 MET A C 1
ATOM 1117 O O . MET A 1 159 ? -3.570 -0.014 21.560 1.00 81.06 159 MET A O 1
ATOM 1121 N N . GLU A 1 160 ? -3.070 2.153 21.902 1.00 74.62 160 GLU A N 1
ATOM 1122 C CA . GLU A 1 160 ? -2.117 1.933 23.008 1.00 74.62 160 GLU A CA 1
ATOM 1123 C C . GLU A 1 160 ? -1.083 0.847 22.655 1.00 74.62 160 GLU A C 1
ATOM 1125 O O . GLU A 1 160 ? -0.898 -0.127 23.380 1.00 74.62 160 GLU A O 1
ATOM 1130 N N . ALA A 1 161 ? -0.448 1.003 21.484 1.00 70.12 161 ALA A N 1
ATOM 1131 C CA . ALA A 1 161 ? 0.280 -0.048 20.773 1.00 70.12 161 ALA A CA 1
ATOM 1132 C C . ALA A 1 161 ? 1.035 -1.044 21.669 1.00 70.12 161 ALA A C 1
ATOM 1134 O O . ALA A 1 161 ? 1.929 -0.661 22.426 1.00 70.12 161 ALA A O 1
ATOM 1135 N N . SER A 1 162 ? 0.737 -2.333 21.496 1.00 79.12 162 SER A N 1
ATOM 1136 C CA . SER A 1 162 ? 1.539 -3.424 22.047 1.00 79.12 162 SER A CA 1
ATOM 1137 C C . SER A 1 162 ? 2.985 -3.364 21.536 1.00 79.12 162 SER A C 1
ATOM 1139 O O . SER A 1 162 ? 3.283 -2.741 20.511 1.00 79.12 162 SER A O 1
ATOM 1141 N N . ASP A 1 163 ? 3.903 -4.044 22.225 1.00 84.69 163 ASP A N 1
ATOM 1142 C CA . ASP A 1 163 ? 5.308 -4.107 21.798 1.00 84.69 163 ASP A CA 1
ATOM 1143 C C . ASP A 1 163 ? 5.473 -4.684 20.386 1.00 84.69 163 ASP A C 1
ATOM 1145 O O . ASP A 1 163 ? 6.350 -4.243 19.641 1.00 84.69 163 ASP A O 1
ATOM 1149 N N . GLU A 1 164 ? 4.575 -5.585 19.989 1.00 83.88 164 GLU A N 1
ATOM 1150 C CA . GLU A 1 164 ? 4.506 -6.141 18.639 1.00 83.88 164 GLU A CA 1
ATOM 1151 C C . GLU A 1 164 ? 4.172 -5.068 17.590 1.00 83.88 164 GLU A C 1
ATOM 1153 O O . GLU A 1 164 ? 4.864 -4.934 16.581 1.00 83.88 164 GLU A O 1
ATOM 1158 N N . LEU A 1 165 ? 3.167 -4.222 17.844 1.00 83.31 165 LEU A N 1
ATOM 1159 C CA . LEU A 1 165 ? 2.806 -3.128 16.933 1.00 83.31 165 LEU A CA 1
ATOM 1160 C C . LEU A 1 165 ? 3.933 -2.094 16.820 1.00 83.31 165 LEU A C 1
ATOM 1162 O O . LEU A 1 165 ? 4.217 -1.591 15.731 1.00 83.31 165 LEU A O 1
ATOM 1166 N N . ARG A 1 166 ? 4.632 -1.814 17.928 1.00 85.06 166 ARG A N 1
ATOM 1167 C CA . ARG A 1 166 ? 5.819 -0.942 17.931 1.00 85.06 166 ARG A CA 1
ATOM 1168 C C . ARG A 1 166 ? 6.988 -1.557 17.166 1.00 85.06 166 ARG A C 1
ATOM 1170 O O . ARG A 1 166 ? 7.762 -0.831 16.541 1.00 85.06 166 ARG A O 1
ATOM 1177 N N . LEU A 1 167 ? 7.163 -2.876 17.234 1.00 88.06 167 LEU A N 1
ATOM 1178 C CA . LEU A 1 167 ? 8.185 -3.582 16.465 1.00 88.06 167 LEU A CA 1
ATOM 1179 C C . LEU A 1 167 ? 7.882 -3.506 14.967 1.00 88.06 167 LEU A C 1
ATOM 1181 O O . LEU A 1 167 ? 8.748 -3.080 14.206 1.00 88.06 167 LEU A O 1
ATOM 1185 N N . ARG A 1 168 ? 6.648 -3.818 14.558 1.00 87.25 168 ARG A N 1
ATOM 1186 C CA . ARG A 1 168 ? 6.208 -3.705 13.159 1.00 87.25 168 ARG A CA 1
ATOM 1187 C C . ARG A 1 168 ? 6.379 -2.284 12.627 1.00 87.25 168 ARG A C 1
ATOM 1189 O O . ARG A 1 168 ? 6.943 -2.103 11.553 1.00 87.25 168 ARG A O 1
ATOM 1196 N N . LEU A 1 169 ? 6.004 -1.263 13.401 1.00 87.75 169 LEU A N 1
ATOM 1197 C CA . LEU A 1 169 ? 6.219 0.130 13.005 1.00 87.75 169 LEU A CA 1
ATOM 1198 C C . LEU A 1 169 ? 7.706 0.445 12.759 1.00 87.75 169 LEU A C 1
ATOM 1200 O O . LEU A 1 169 ? 8.036 1.025 11.727 1.00 87.75 169 LEU A O 1
ATOM 1204 N N . ARG A 1 170 ? 8.607 0.003 13.648 1.00 89.56 170 ARG A N 1
ATOM 1205 C CA . ARG A 1 170 ? 10.062 0.171 13.462 1.00 89.56 170 ARG A CA 1
ATOM 1206 C C . ARG A 1 170 ? 10.578 -0.524 12.202 1.00 89.56 170 ARG A C 1
ATOM 1208 O O . ARG A 1 170 ? 11.428 0.029 11.509 1.00 89.56 170 ARG A O 1
ATOM 1215 N N . VAL A 1 171 ? 10.061 -1.713 11.884 1.00 89.88 171 VAL A N 1
ATOM 1216 C CA . VAL A 1 171 ? 10.383 -2.409 10.627 1.00 89.88 171 VAL A CA 1
ATOM 1217 C C . VAL A 1 171 ? 9.954 -1.562 9.428 1.00 89.88 171 VAL A C 1
ATOM 1219 O O . VAL A 1 171 ? 10.756 -1.341 8.523 1.00 89.88 171 VAL A O 1
ATOM 1222 N N . GLY A 1 172 ? 8.736 -1.015 9.448 1.00 84.00 172 GLY A N 1
ATOM 1223 C CA . GLY A 1 172 ? 8.249 -0.133 8.388 1.00 84.00 172 GLY A CA 1
ATOM 1224 C C . GLY A 1 172 ? 9.116 1.118 8.197 1.00 84.00 172 GLY A C 1
ATOM 1225 O O . GLY A 1 172 ? 9.437 1.490 7.069 1.00 84.00 172 GLY A O 1
ATOM 1226 N N . GLU A 1 173 ? 9.553 1.745 9.290 1.00 89.31 173 GLU A N 1
ATOM 1227 C CA . GLU A 1 173 ? 10.457 2.903 9.249 1.00 89.31 173 GLU A CA 1
ATOM 1228 C C . GLU A 1 173 ? 11.822 2.551 8.643 1.00 89.31 173 GLU A C 1
ATOM 1230 O O . GLU A 1 173 ? 12.359 3.313 7.836 1.00 89.31 173 GLU A O 1
ATOM 1235 N N . SER A 1 174 ? 12.356 1.370 8.970 1.00 90.38 174 SER A N 1
ATOM 1236 C CA . SER A 1 174 ? 13.588 0.858 8.365 1.00 90.38 174 SER A CA 1
ATOM 1237 C C . SER A 1 174 ? 13.437 0.621 6.860 1.00 90.38 174 SER A C 1
ATOM 1239 O O . SER A 1 174 ? 14.356 0.929 6.101 1.00 90.38 174 SER A O 1
ATOM 1241 N N . ILE A 1 175 ? 12.286 0.103 6.416 1.00 85.44 175 ILE A N 1
ATOM 1242 C CA . ILE A 1 175 ? 11.986 -0.102 4.992 1.00 85.44 175 ILE A CA 1
ATOM 1243 C C . ILE A 1 175 ? 11.979 1.238 4.249 1.00 85.44 175 ILE A C 1
ATOM 1245 O O . ILE A 1 175 ? 12.614 1.358 3.200 1.00 85.44 175 ILE A O 1
ATOM 1249 N N . LEU A 1 176 ? 11.322 2.272 4.787 1.00 83.94 176 LEU A N 1
ATOM 1250 C CA . LEU A 1 176 ? 11.323 3.597 4.155 1.00 83.94 176 LEU A CA 1
ATOM 1251 C C . LEU A 1 176 ? 12.744 4.164 4.040 1.00 83.94 176 LEU A C 1
ATOM 1253 O O . LEU A 1 176 ? 13.111 4.671 2.979 1.00 83.94 176 LEU A O 1
ATOM 1257 N N . ALA A 1 177 ? 13.554 4.046 5.095 1.00 86.12 177 ALA A N 1
ATOM 1258 C CA . ALA A 1 177 ? 14.935 4.520 5.077 1.00 86.12 177 ALA A CA 1
ATOM 1259 C C . ALA A 1 177 ? 15.772 3.817 3.989 1.00 86.12 177 ALA A C 1
ATOM 1261 O O . ALA A 1 177 ? 16.507 4.476 3.248 1.00 86.12 177 ALA A O 1
ATOM 1262 N N . GLU A 1 178 ? 15.623 2.496 3.838 1.00 87.75 178 GLU A N 1
ATOM 1263 C CA . GLU A 1 178 ? 16.273 1.726 2.769 1.00 87.75 178 GLU A CA 1
ATOM 1264 C C . GLU A 1 178 ? 15.861 2.237 1.376 1.00 87.75 178 GLU A C 1
ATOM 1266 O O . GLU A 1 178 ? 16.710 2.481 0.509 1.00 87.75 178 GLU A O 1
ATOM 1271 N N . ILE A 1 179 ? 14.558 2.446 1.164 1.00 81.44 179 ILE A N 1
ATOM 1272 C CA . ILE A 1 179 ? 14.010 2.930 -0.106 1.00 81.44 179 ILE A CA 1
ATOM 1273 C C . ILE A 1 179 ? 14.510 4.343 -0.432 1.00 81.44 179 ILE A C 1
ATOM 1275 O O . ILE A 1 179 ? 14.960 4.586 -1.554 1.00 81.44 179 ILE A O 1
ATOM 1279 N N . GLN A 1 180 ? 14.524 5.258 0.538 1.00 84.06 180 GLN A N 1
ATOM 1280 C CA . GLN A 1 180 ? 15.035 6.620 0.356 1.00 84.06 180 GLN A CA 1
ATOM 1281 C C . GLN A 1 180 ? 16.526 6.631 -0.011 1.00 84.06 180 GLN A C 1
ATOM 1283 O O . GLN A 1 180 ? 16.942 7.358 -0.921 1.00 84.06 180 GLN A O 1
ATOM 1288 N N . GLN A 1 181 ? 17.336 5.778 0.623 1.00 83.50 181 GLN A N 1
ATOM 1289 C CA . GLN A 1 181 ? 18.748 5.614 0.265 1.00 83.50 181 GLN A CA 1
ATOM 1290 C C . GLN A 1 181 ? 18.915 5.061 -1.155 1.00 83.50 181 GLN A C 1
ATOM 1292 O O . GLN A 1 181 ? 19.795 5.494 -1.904 1.00 83.50 181 GLN A O 1
ATOM 1297 N N . ARG A 1 182 ? 18.074 4.105 -1.560 1.00 79.50 182 ARG A N 1
ATOM 1298 C CA . ARG A 1 182 ? 18.095 3.545 -2.917 1.00 79.50 182 ARG A CA 1
ATOM 1299 C C . ARG A 1 182 ? 17.711 4.586 -3.967 1.00 79.50 182 ARG A C 1
ATOM 1301 O O . ARG A 1 182 ? 18.408 4.706 -4.971 1.00 79.50 182 ARG A O 1
ATOM 1308 N N . LEU A 1 183 ? 16.668 5.373 -3.719 1.00 75.75 183 LEU A N 1
ATOM 1309 C CA . LEU A 1 183 ? 16.229 6.444 -4.617 1.00 75.75 183 LEU A CA 1
ATOM 1310 C C . LEU A 1 183 ? 17.278 7.546 -4.751 1.00 75.75 183 LEU A C 1
ATOM 1312 O O 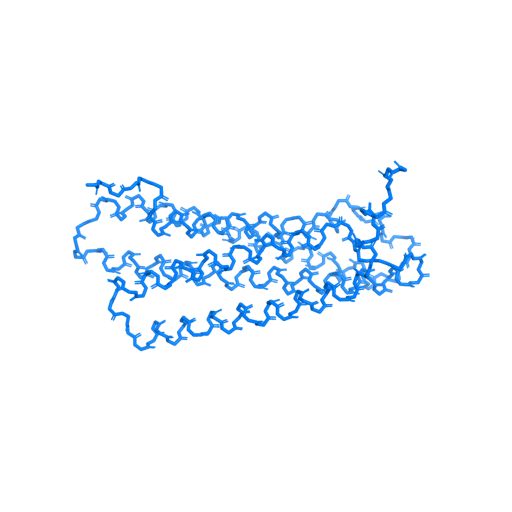. LEU A 1 183 ? 17.542 8.010 -5.859 1.00 75.75 183 LEU A O 1
ATOM 1316 N N . SER A 1 184 ? 17.932 7.906 -3.648 1.00 80.19 184 SER A N 1
ATOM 1317 C CA . SER A 1 184 ? 19.044 8.863 -3.652 1.00 80.19 184 SER A CA 1
ATOM 1318 C C . SER A 1 184 ? 20.197 8.380 -4.537 1.00 80.19 184 SER A C 1
ATOM 1320 O O . SER A 1 184 ? 20.697 9.141 -5.365 1.00 80.19 184 SER A O 1
ATOM 1322 N N . ARG A 1 185 ? 20.556 7.091 -4.445 1.00 74.88 185 ARG A N 1
ATOM 1323 C CA . ARG A 1 185 ? 21.558 6.473 -5.328 1.00 74.88 185 ARG A CA 1
ATOM 1324 C C . ARG A 1 185 ? 21.127 6.477 -6.796 1.00 74.88 185 ARG A C 1
ATOM 1326 O O . ARG A 1 185 ? 21.927 6.837 -7.653 1.00 74.88 185 ARG A O 1
ATOM 1333 N N . MET A 1 186 ? 19.874 6.137 -7.100 1.00 69.06 186 MET A N 1
ATOM 1334 C CA . MET A 1 186 ? 19.378 6.179 -8.483 1.00 69.06 186 MET A CA 1
ATOM 1335 C C . MET A 1 186 ? 19.422 7.594 -9.066 1.00 69.06 186 MET A C 1
ATOM 1337 O O . MET A 1 186 ? 19.862 7.763 -10.195 1.00 69.06 186 MET A O 1
ATOM 1341 N N . ARG A 1 187 ? 19.051 8.619 -8.287 1.00 67.62 187 ARG A N 1
ATOM 1342 C CA . ARG A 1 187 ? 19.151 10.022 -8.721 1.00 67.62 187 ARG A CA 1
ATOM 1343 C C . ARG A 1 187 ? 20.594 10.454 -8.979 1.00 67.62 187 ARG A C 1
ATOM 1345 O O . ARG A 1 187 ? 20.834 11.188 -9.926 1.00 67.62 187 ARG A O 1
ATOM 1352 N N . SER A 1 188 ? 21.557 9.991 -8.178 1.00 66.62 188 SER A N 1
ATOM 1353 C CA . SER A 1 188 ? 22.977 10.295 -8.425 1.00 66.62 188 SER A CA 1
ATOM 1354 C C . SER A 1 188 ? 23.538 9.651 -9.699 1.00 66.62 188 SER A C 1
ATOM 1356 O O . SER A 1 188 ? 24.538 10.130 -10.223 1.00 66.62 188 SER A O 1
ATOM 1358 N N . LEU A 1 189 ? 22.896 8.590 -10.202 1.00 60.06 189 LEU A N 1
ATOM 1359 C CA . LEU A 1 189 ? 23.272 7.895 -11.437 1.00 60.06 189 LEU A CA 1
ATOM 1360 C C . LEU A 1 189 ? 22.605 8.488 -12.694 1.00 60.06 189 LEU A C 1
ATOM 1362 O O . LEU A 1 189 ? 22.935 8.062 -13.795 1.00 60.06 189 LEU A O 1
ATOM 1366 N N . ASP A 1 190 ? 21.706 9.469 -12.547 1.00 54.56 190 ASP A N 1
ATOM 1367 C CA . ASP A 1 190 ? 21.007 10.157 -13.644 1.00 54.56 190 ASP A CA 1
ATOM 1368 C C . ASP A 1 190 ? 21.355 11.668 -13.659 1.00 54.56 190 ASP A C 1
ATOM 1370 O O . ASP A 1 190 ? 20.550 12.512 -13.251 1.00 54.56 190 ASP A O 1
ATOM 1374 N N . PRO A 1 191 ? 22.586 12.049 -14.064 1.00 49.88 191 PRO A N 1
ATOM 1375 C CA . PRO A 1 191 ? 23.082 13.423 -13.942 1.00 49.88 191 PRO A CA 1
ATOM 1376 C C . PRO A 1 191 ? 22.475 14.420 -14.949 1.00 49.88 191 PRO A C 1
ATOM 1378 O O . PRO A 1 191 ? 22.750 15.616 -14.856 1.00 49.88 191 PRO A O 1
ATOM 1381 N N . HIS A 1 192 ? 21.655 13.985 -15.914 1.00 48.62 192 HIS A N 1
ATOM 1382 C CA . HIS A 1 192 ? 21.295 14.806 -17.081 1.00 48.62 192 HIS A CA 1
ATOM 1383 C C . HIS A 1 192 ? 19.962 15.563 -17.007 1.00 48.62 192 HIS A C 1
ATOM 1385 O O . HIS A 1 192 ? 19.558 16.164 -18.001 1.00 48.62 192 HIS A O 1
ATOM 1391 N N . ARG A 1 193 ? 19.295 15.644 -15.846 1.00 47.94 193 ARG A N 1
ATOM 1392 C CA . ARG A 1 193 ? 18.057 16.446 -15.719 1.00 47.94 193 ARG A CA 1
ATOM 1393 C C . ARG A 1 193 ? 18.198 17.792 -15.007 1.00 47.94 193 ARG A C 1
ATOM 1395 O O . ARG A 1 193 ? 17.249 18.569 -15.008 1.00 47.94 193 ARG A O 1
ATOM 1402 N N . THR A 1 194 ? 19.365 18.114 -14.452 1.00 41.12 194 THR A N 1
ATOM 1403 C CA . THR A 1 194 ? 19.614 19.407 -13.781 1.00 41.12 194 THR A CA 1
ATOM 1404 C C . THR A 1 194 ? 20.200 20.492 -14.690 1.00 41.12 194 THR A C 1
ATOM 1406 O O . THR A 1 194 ? 20.237 21.647 -14.282 1.00 41.12 194 THR A O 1
ATOM 1409 N N . ALA A 1 195 ? 20.590 20.180 -15.931 1.00 40.69 195 ALA A N 1
ATOM 1410 C CA . ALA A 1 195 ? 21.184 21.159 -16.853 1.00 40.69 195 ALA A CA 1
ATOM 1411 C C . ALA A 1 195 ? 20.179 21.895 -17.769 1.00 40.69 195 ALA A C 1
ATOM 1413 O O . ALA A 1 195 ? 20.591 22.750 -18.543 1.00 40.69 195 ALA A O 1
ATOM 1414 N N . ALA A 1 196 ? 18.874 21.603 -17.697 1.00 42.59 196 ALA A N 1
ATOM 1415 C CA . ALA A 1 196 ? 17.881 22.170 -18.625 1.00 42.59 196 ALA A CA 1
ATOM 1416 C C . ALA A 1 196 ? 17.141 23.430 -18.123 1.00 42.59 196 ALA A C 1
ATOM 1418 O O . ALA A 1 196 ? 16.287 23.936 -18.838 1.00 42.59 196 ALA A O 1
ATOM 1419 N N . ASN A 1 197 ? 17.468 23.960 -16.935 1.00 39.03 197 ASN A N 1
ATOM 1420 C CA . ASN A 1 197 ? 16.897 25.223 -16.425 1.00 39.03 197 ASN A CA 1
ATOM 1421 C C . ASN A 1 197 ? 17.923 26.368 -16.327 1.00 39.03 197 ASN A C 1
ATOM 1423 O O . ASN A 1 197 ? 17.647 27.396 -15.716 1.00 39.03 197 ASN A O 1
ATOM 1427 N N . GLY A 1 198 ? 19.112 26.201 -16.908 1.00 40.91 198 GLY A N 1
ATOM 1428 C CA . GLY A 1 198 ? 20.152 27.229 -16.941 1.00 40.91 198 GLY A CA 1
ATOM 1429 C C . GLY A 1 198 ? 20.323 27.801 -18.340 1.00 40.91 198 GLY A C 1
ATOM 1430 O O . GLY A 1 198 ? 21.345 27.550 -18.968 1.00 40.91 198 GLY A O 1
ATOM 1431 N N . GLY A 1 199 ? 19.331 28.527 -18.851 1.00 37.91 199 GLY A N 1
ATOM 1432 C CA . GLY A 1 199 ? 19.483 29.195 -20.139 1.00 37.91 199 GLY A CA 1
ATOM 1433 C C . GLY A 1 199 ? 18.263 29.994 -20.555 1.00 37.91 199 GLY A C 1
ATOM 1434 O O . GLY A 1 199 ? 17.396 29.443 -21.218 1.00 37.91 199 GLY A O 1
ATOM 1435 N N . SER A 1 200 ? 18.252 31.263 -20.145 1.00 40.16 200 SER A N 1
ATOM 1436 C CA . SER A 1 200 ? 18.056 32.466 -20.973 1.00 40.16 200 SER A CA 1
ATOM 1437 C C . SER A 1 200 ? 17.200 33.489 -20.233 1.00 40.16 200 SER A C 1
ATOM 1439 O O . SER A 1 200 ? 16.009 33.275 -20.038 1.00 40.16 200 SER A O 1
ATOM 1441 N N . ASP A 1 201 ? 17.820 34.582 -19.804 1.00 42.47 201 ASP A N 1
ATOM 1442 C CA . ASP A 1 201 ? 17.532 35.875 -20.421 1.00 42.47 201 ASP A CA 1
ATOM 1443 C C . ASP A 1 201 ? 18.723 36.810 -20.171 1.00 42.47 201 ASP A C 1
ATOM 1445 O O . ASP A 1 201 ? 19.279 36.847 -19.068 1.00 42.47 201 ASP A O 1
ATOM 1449 N N . ASP A 1 202 ? 19.148 37.436 -21.271 1.00 47.38 202 ASP A N 1
ATOM 1450 C CA . ASP A 1 202 ? 20.166 38.486 -21.391 1.00 47.38 202 ASP A CA 1
ATOM 1451 C C . ASP A 1 202 ? 19.842 39.740 -20.555 1.00 47.38 202 ASP A C 1
ATOM 1453 O O . ASP A 1 202 ? 18.642 40.056 -20.365 1.00 47.38 202 ASP A O 1
#

Radius of gyration: 19.99 Å; chains: 1; bounding box: 46×52×55 Å

Secondary structure (DSSP, 8-state):
-PPPTT--HHHHHHHHHHHHHHHHHHHHHHHHHTGGGGTTSSS-HHHHHHHHHHHHHHHHHHHHHHHHHHHHHHHHHHHHH--HHHHHHHHHHHHHHHHHHHHHHHHHHHHHHHHHHHHHHHHTTTT-S--TTHHHHHHHHHHHHHHHHHHHHHHHHHTT--HHHHHHHHHHHHHHHHHHHHHHHHHHT-GGGSSTT-----

pLDDT: mean 73.29, std 19.01, range [29.11, 96.19]

Organism: NCBI:txid2528011